Protein AF-0000000071113887 (afdb_homodimer)

Structure (mmCIF, N/CA/C/O backbone):
data_AF-0000000071113887-model_v1
#
loop_
_entity.id
_entity.type
_entity.pdbx_description
1 polymer 'Ribosomal protein L7A family'
#
loop_
_atom_site.group_PDB
_atom_site.id
_atom_site.type_symbol
_atom_site.label_atom_id
_atom_site.label_alt_id
_atom_site.label_comp_id
_atom_site.label_asym_id
_atom_site.label_entity_id
_atom_site.label_seq_id
_atom_site.pdbx_PDB_ins_code
_atom_site.Cartn_x
_atom_site.Cartn_y
_atom_site.Cartn_z
_atom_site.occupancy
_atom_site.B_iso_or_equiv
_atom_site.auth_seq_id
_atom_site.auth_comp_id
_atom_site.auth_asym_id
_atom_site.auth_atom_id
_atom_site.pdbx_PDB_model_num
ATOM 1 N N . MET A 1 1 ? 10.781 -1.664 7.871 1 68.69 1 MET A N 1
ATOM 2 C CA . MET A 1 1 ? 10.352 -2.729 6.969 1 68.69 1 MET A CA 1
ATOM 3 C C . MET A 1 1 ? 11.539 -3.584 6.539 1 68.69 1 MET A C 1
ATOM 5 O O . MET A 1 1 ? 12.586 -3.057 6.152 1 68.69 1 MET A O 1
ATOM 9 N N . ASN A 1 2 ? 11.344 -4.863 6.965 1 82 2 ASN A N 1
ATOM 10 C CA . ASN A 1 2 ? 12.375 -5.805 6.531 1 82 2 ASN A CA 1
ATOM 11 C C . ASN A 1 2 ? 12.039 -6.398 5.164 1 82 2 ASN A C 1
ATOM 13 O O . ASN A 1 2 ? 11.445 -7.473 5.074 1 82 2 ASN A O 1
ATOM 17 N N . LYS A 1 3 ? 12.422 -5.75 4.082 1 87.38 3 LYS A N 1
ATOM 18 C CA . LYS A 1 3 ? 12.062 -6.078 2.707 1 87.38 3 LYS A CA 1
ATOM 19 C C . LYS A 1 3 ? 12.539 -7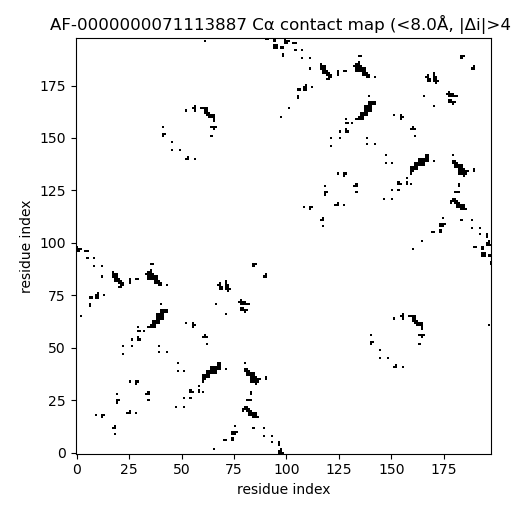.477 2.334 1 87.38 3 LYS A C 1
ATOM 21 O O . LYS A 1 3 ? 11.836 -8.219 1.641 1 87.38 3 LYS A O 1
ATOM 26 N N . GLN A 1 4 ? 13.695 -7.789 2.814 1 93 4 GLN A N 1
ATOM 27 C CA . GLN A 1 4 ? 14.266 -9.086 2.479 1 93 4 GLN A CA 1
ATOM 28 C C . GLN A 1 4 ? 13.453 -10.219 3.096 1 93 4 GLN A C 1
ATOM 30 O O . GLN A 1 4 ? 13.227 -11.25 2.455 1 93 4 GLN A O 1
ATOM 35 N N . LYS A 1 5 ? 13.039 -10.062 4.262 1 95.31 5 LYS A N 1
ATOM 36 C CA . LYS A 1 5 ? 12.234 -11.086 4.922 1 95.31 5 LYS A CA 1
ATOM 37 C C . LYS A 1 5 ? 10.883 -11.25 4.242 1 95.31 5 LYS A C 1
ATOM 39 O O . LYS A 1 5 ? 10.375 -12.367 4.105 1 95.31 5 LYS A O 1
ATOM 44 N N . ILE A 1 6 ? 10.375 -10.188 3.822 1 95.25 6 ILE A N 1
ATOM 45 C CA . ILE A 1 6 ? 9.086 -10.234 3.133 1 95.25 6 ILE A CA 1
ATOM 46 C C . ILE A 1 6 ? 9.25 -10.945 1.79 1 95.25 6 ILE A C 1
ATOM 48 O O . ILE A 1 6 ? 8.422 -11.773 1.412 1 95.25 6 ILE A O 1
ATOM 52 N N . SER A 1 7 ? 10.289 -10.602 1.158 1 96.62 7 SER A N 1
ATOM 53 C CA . SER A 1 7 ? 10.586 -11.258 -0.112 1 96.62 7 SER A CA 1
ATOM 54 C C . SER A 1 7 ? 10.719 -12.766 0.061 1 96.62 7 SER A C 1
ATOM 56 O O . SER A 1 7 ? 10.195 -13.539 -0.749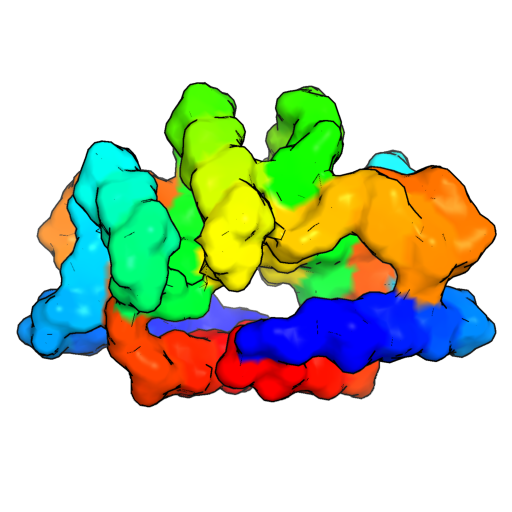 1 96.62 7 SER A O 1
ATOM 58 N N . ASN A 1 8 ? 11.367 -13.141 1.07 1 97.62 8 ASN A N 1
ATOM 59 C CA . ASN A 1 8 ? 11.508 -14.562 1.371 1 97.62 8 ASN A CA 1
ATOM 60 C C . ASN A 1 8 ? 10.148 -15.211 1.626 1 97.62 8 ASN A C 1
ATOM 62 O O . ASN A 1 8 ? 9.891 -16.328 1.163 1 97.62 8 ASN A O 1
ATOM 66 N N . LEU A 1 9 ? 9.328 -14.562 2.357 1 97.69 9 LEU A N 1
ATOM 67 C CA . LEU A 1 9 ? 7.996 -15.07 2.648 1 97.69 9 LEU A CA 1
ATOM 68 C C . LEU A 1 9 ? 7.172 -15.203 1.371 1 97.69 9 LEU A C 1
ATOM 70 O O . LEU A 1 9 ? 6.367 -16.125 1.237 1 97.69 9 LEU A O 1
ATOM 74 N N . LEU A 1 10 ? 7.344 -14.227 0.479 1 98.12 10 LEU A N 1
ATOM 75 C CA . LEU A 1 10 ? 6.668 -14.32 -0.81 1 98.12 10 LEU A CA 1
ATOM 76 C C . LEU A 1 10 ? 7.07 -15.594 -1.544 1 98.12 10 LEU A C 1
ATOM 78 O O . LEU A 1 10 ? 6.223 -16.281 -2.121 1 98.12 10 LEU A O 1
ATOM 82 N N . GLY A 1 11 ? 8.344 -15.859 -1.493 1 98.62 11 GLY A N 1
ATOM 83 C CA . GLY A 1 11 ? 8.82 -17.094 -2.092 1 98.62 11 GLY A CA 1
ATOM 84 C C . GLY A 1 11 ? 8.188 -18.328 -1.475 1 98.62 11 GLY A C 1
ATOM 85 O O . GLY A 1 11 ? 7.754 -19.234 -2.191 1 98.62 11 GLY A O 1
ATOM 86 N N . LEU A 1 12 ? 8.156 -18.375 -0.214 1 98.5 12 LEU A N 1
ATOM 87 C CA . LEU A 1 12 ? 7.551 -19.5 0.495 1 98.5 12 LEU A CA 1
ATOM 88 C C . LEU A 1 12 ? 6.066 -19.609 0.17 1 98.5 12 LEU A C 1
ATOM 90 O O . LEU A 1 12 ? 5.551 -20.703 -0.044 1 98.5 12 LEU A O 1
ATOM 94 N N . ALA A 1 13 ? 5.379 -18.484 0.154 1 98.62 13 ALA A N 1
ATOM 95 C CA . ALA A 1 13 ? 3.959 -18.469 -0.195 1 98.62 13 ALA A CA 1
ATOM 96 C C . ALA A 1 13 ? 3.734 -18.984 -1.611 1 98.62 13 ALA A C 1
ATOM 98 O O . ALA A 1 13 ? 2.762 -19.688 -1.87 1 98.62 13 ALA A O 1
ATOM 99 N N . GLN A 1 14 ? 4.617 -18.609 -2.48 1 98.44 14 GLN A N 1
ATOM 100 C CA . GLN A 1 14 ? 4.543 -19.094 -3.855 1 98.44 14 GLN A CA 1
ATOM 101 C C . GLN A 1 14 ? 4.641 -20.625 -3.912 1 98.44 14 GLN A C 1
ATOM 103 O O . GLN A 1 14 ? 3.82 -21.281 -4.559 1 98.44 14 GLN A O 1
ATOM 108 N N . ARG A 1 15 ? 5.578 -21.156 -3.24 1 98 15 ARG A N 1
ATOM 109 C CA . ARG A 1 15 ? 5.777 -22.609 -3.219 1 98 15 ARG A CA 1
ATOM 110 C C . ARG A 1 15 ? 4.602 -23.312 -2.559 1 98 15 ARG A C 1
ATOM 112 O O . ARG A 1 15 ? 4.258 -24.438 -2.926 1 98 15 ARG A O 1
ATOM 119 N N . ALA A 1 16 ? 4.012 -22.719 -1.632 1 98.31 16 ALA A N 1
ATOM 120 C CA 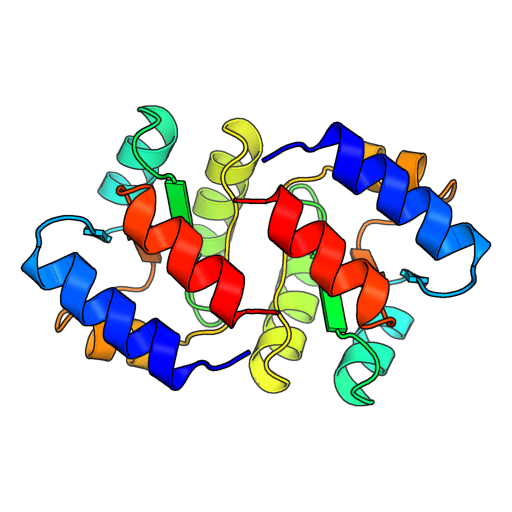. ALA A 1 16 ? 2.883 -23.281 -0.896 1 98.31 16 ALA A CA 1
ATOM 121 C C . ALA A 1 16 ? 1.581 -23.109 -1.676 1 98.31 16 ALA A C 1
ATOM 123 O O . ALA A 1 16 ? 0.52 -23.547 -1.221 1 98.31 16 ALA A O 1
ATOM 124 N N . GLY A 1 17 ? 1.597 -22.406 -2.799 1 98.25 17 GLY A N 1
ATOM 125 C CA . GLY A 1 17 ? 0.409 -22.203 -3.613 1 98.25 17 GLY A CA 1
ATOM 126 C C . GLY A 1 17 ? -0.509 -21.125 -3.076 1 98.25 17 GLY A C 1
ATOM 127 O O . GLY A 1 17 ? -1.716 -21.141 -3.326 1 98.25 17 GLY A O 1
ATOM 128 N N . ARG A 1 18 ? 0.1 -20.172 -2.357 1 98.56 18 ARG A N 1
ATOM 129 C CA . ARG A 1 18 ? -0.704 -19.156 -1.702 1 98.56 18 ARG A CA 1
ATOM 130 C C . ARG A 1 18 ? -0.507 -17.797 -2.367 1 98.56 18 ARG A C 1
ATOM 132 O O . ARG A 1 18 ? -0.775 -16.75 -1.761 1 98.56 18 ARG A O 1
ATOM 139 N N . ILE A 1 19 ? 0.014 -17.781 -3.584 1 98.75 19 ILE A N 1
ATOM 140 C CA . ILE A 1 19 ? 0.17 -16.578 -4.391 1 98.75 19 ILE A CA 1
ATOM 141 C C . ILE A 1 19 ? -0.617 -16.719 -5.691 1 98.75 19 ILE A C 1
ATOM 143 O O . ILE A 1 19 ? -0.577 -17.766 -6.336 1 98.75 19 ILE A O 1
ATOM 147 N N . ILE A 1 20 ? -1.39 -15.758 -5.992 1 98.62 20 ILE A N 1
ATOM 148 C CA . ILE A 1 20 ? -1.951 -15.555 -7.32 1 98.62 20 ILE A CA 1
ATOM 149 C C . ILE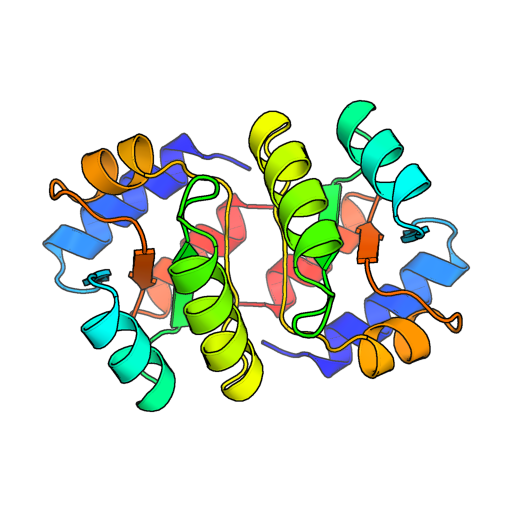 A 1 20 ? -1.243 -14.383 -8.008 1 98.62 20 ILE A C 1
ATOM 151 O O . ILE A 1 20 ? -1.056 -13.328 -7.406 1 98.62 20 ILE A O 1
ATOM 155 N N . SER A 1 21 ? -0.769 -14.609 -9.219 1 97.25 21 SER A N 1
ATOM 156 C CA . SER A 1 21 ? -0.046 -13.562 -9.93 1 97.25 21 SER A CA 1
ATOM 157 C C . SER A 1 21 ? -0.572 -13.398 -11.352 1 97.25 21 SER A C 1
ATOM 159 O O . SER A 1 21 ? -1.262 -14.273 -11.875 1 97.25 21 SER A O 1
ATOM 161 N N . GLY A 1 22 ? -0.324 -12.289 -11.992 1 95.38 22 GLY A N 1
ATOM 162 C CA . GLY A 1 22 ? -0.891 -11.891 -13.273 1 95.38 22 GLY A CA 1
ATOM 163 C C . GLY A 1 22 ? -2.027 -10.898 -13.141 1 95.38 22 GLY A C 1
ATOM 164 O O . GLY A 1 22 ? -2.855 -11.008 -12.234 1 95.38 22 GLY A O 1
ATOM 165 N N . GLU A 1 23 ? -2.01 -9.992 -14 1 96.56 23 GLU A N 1
ATOM 166 C CA . GLU A 1 23 ? -2.92 -8.852 -13.898 1 96.56 23 GLU A CA 1
ATOM 167 C C . GLU A 1 23 ? -4.371 -9.312 -13.805 1 96.56 23 GLU A C 1
ATOM 169 O O . GLU A 1 23 ? -5.066 -9.008 -12.836 1 96.56 23 GLU A O 1
ATOM 174 N N . GLU A 1 24 ? -4.855 -10.086 -14.773 1 97.75 24 GLU A N 1
ATOM 175 C CA . GLU A 1 24 ? -6.258 -10.492 -14.805 1 97.75 24 GLU A CA 1
ATOM 176 C C . GLU A 1 24 ? -6.586 -11.438 -13.656 1 97.75 24 GLU A C 1
ATOM 178 O O . GLU A 1 24 ? -7.676 -11.375 -13.086 1 97.75 24 GLU A O 1
ATOM 183 N N . LEU A 1 25 ? -5.715 -12.273 -13.273 1 98.06 25 LEU A N 1
ATOM 184 C CA . LEU A 1 25 ? -5.93 -13.25 -12.211 1 98.06 25 LEU A CA 1
ATOM 185 C C . LEU A 1 25 ? -5.961 -12.57 -10.844 1 98.06 25 LEU A C 1
ATOM 187 O O . LEU A 1 25 ? -6.746 -12.953 -9.977 1 98.06 25 LEU A O 1
ATOM 191 N N . VAL A 1 26 ? -5.082 -11.578 -10.664 1 98.56 26 VAL A N 1
ATOM 192 C CA . VAL A 1 26 ? -5.094 -10.828 -9.406 1 98.56 26 VAL A CA 1
ATOM 193 C C . VAL A 1 26 ? -6.402 -10.047 -9.281 1 98.56 26 VAL A C 1
ATOM 195 O O . VAL A 1 26 ? -7.02 -10.031 -8.219 1 98.56 26 VAL A O 1
ATOM 198 N N . VAL A 1 27 ? -6.824 -9.461 -10.383 1 98.19 27 VAL A N 1
ATOM 199 C CA . VAL A 1 27 ? -8.086 -8.734 -10.383 1 98.19 27 VAL A CA 1
ATOM 200 C C . VAL A 1 27 ? -9.219 -9.672 -9.977 1 98.19 27 VAL A C 1
ATOM 202 O O . VAL A 1 27 ? -10.039 -9.336 -9.117 1 98.19 27 VAL A O 1
ATOM 205 N N . LYS A 1 28 ? -9.227 -10.828 -10.539 1 98.69 28 LYS A N 1
ATOM 206 C CA . LYS A 1 28 ? -10.258 -11.812 -10.219 1 98.69 28 LYS A CA 1
ATOM 207 C C . LYS A 1 28 ? -10.164 -12.25 -8.758 1 98.69 28 LYS A C 1
ATOM 209 O O . LYS A 1 28 ? -11.188 -12.414 -8.086 1 98.69 28 LYS A O 1
ATOM 214 N N . ALA A 1 29 ? -8.961 -12.461 -8.273 1 98.56 29 ALA A N 1
ATOM 215 C CA . ALA A 1 29 ? -8.75 -12.852 -6.887 1 98.56 29 ALA A CA 1
ATOM 216 C C . ALA A 1 29 ? -9.273 -11.781 -5.93 1 98.56 29 ALA A C 1
ATOM 218 O O . ALA A 1 29 ? -9.828 -12.102 -4.879 1 98.56 29 ALA A O 1
ATOM 219 N N . ILE A 1 30 ? -9.07 -10.508 -6.254 1 97.31 30 ILE A N 1
ATOM 220 C CA . ILE A 1 30 ? -9.578 -9.398 -5.457 1 97.31 30 ILE A CA 1
ATOM 221 C C . ILE A 1 30 ? -11.109 -9.422 -5.457 1 97.31 30 ILE A C 1
ATOM 223 O O . ILE A 1 30 ? -11.734 -9.375 -4.398 1 97.31 30 ILE A O 1
ATOM 227 N N . GLN A 1 31 ? -11.633 -9.641 -6.633 1 97.56 31 GLN A N 1
ATOM 228 C CA . GLN A 1 31 ? -13.078 -9.617 -6.801 1 97.56 31 GLN A CA 1
ATOM 229 C C . GLN A 1 31 ? -13.734 -10.773 -6.055 1 97.56 31 GLN A C 1
ATOM 231 O O . GLN A 1 31 ? -14.828 -10.625 -5.5 1 97.56 31 GLN A O 1
ATOM 236 N N . ASP A 1 32 ? -13 -11.852 -5.984 1 97.75 32 ASP A N 1
ATOM 237 C CA . ASP A 1 32 ? -13.547 -13.062 -5.379 1 97.75 32 ASP A CA 1
ATOM 238 C C . ASP A 1 32 ? -13.305 -13.078 -3.873 1 97.75 32 ASP A C 1
ATOM 240 O O . ASP A 1 32 ? -13.695 -14.023 -3.186 1 97.75 32 ASP A O 1
ATOM 244 N N . GLY A 1 33 ? -12.594 -12.148 -3.391 1 96 33 GLY A N 1
ATOM 245 C CA . GLY A 1 33 ? -12.32 -12.086 -1.963 1 96 33 GLY A CA 1
ATOM 246 C C . GLY A 1 33 ? -11.211 -13.016 -1.526 1 96 33 GLY A C 1
ATOM 247 O O . GLY A 1 33 ? -11.055 -13.289 -0.334 1 96 33 GLY A O 1
ATOM 248 N N . LYS A 1 34 ? -10.5 -13.43 -2.48 1 97.88 34 LYS A N 1
ATOM 249 C CA . LYS A 1 34 ? -9.422 -14.367 -2.182 1 97.88 34 LYS A CA 1
ATOM 250 C C . LYS A 1 34 ? -8.133 -13.633 -1.825 1 97.88 34 LYS A C 1
ATOM 252 O O . LYS A 1 34 ? -7.328 -14.125 -1.034 1 97.88 34 LYS A O 1
ATOM 257 N N . ALA A 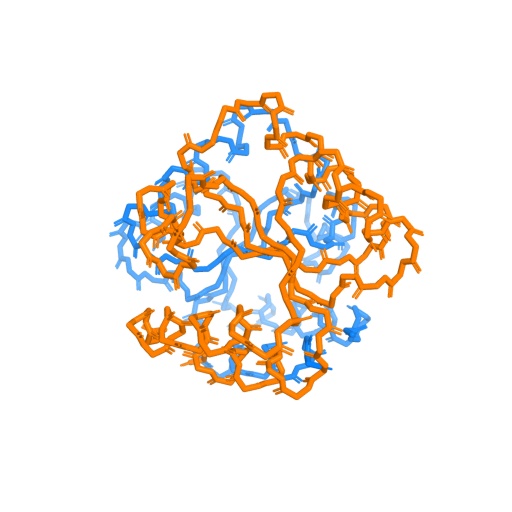1 35 ? -7.887 -12.469 -2.367 1 97.38 35 ALA A N 1
ATOM 258 C CA . ALA A 1 35 ? -6.688 -11.68 -2.102 1 97.38 35 ALA A CA 1
ATOM 259 C C . ALA A 1 35 ? -6.746 -11.039 -0.719 1 97.38 35 ALA A C 1
ATOM 261 O O . ALA A 1 35 ? -7.66 -10.258 -0.428 1 97.38 35 ALA A O 1
ATOM 262 N N . LYS A 1 36 ? -5.789 -11.367 0.104 1 94.94 36 LYS A N 1
ATOM 263 C CA . LYS A 1 36 ? -5.734 -10.797 1.445 1 94.94 36 LYS A CA 1
ATOM 264 C C . LYS A 1 36 ? -4.773 -9.609 1.498 1 94.94 36 LYS A C 1
ATOM 266 O O . LYS A 1 36 ? -4.945 -8.703 2.311 1 94.94 36 LYS A O 1
ATOM 271 N N . LEU A 1 37 ? -3.826 -9.602 0.661 1 95.12 37 LEU A N 1
ATOM 272 C CA . LEU A 1 37 ? -2.812 -8.562 0.511 1 95.12 37 LEU A CA 1
ATOM 273 C C . LEU A 1 37 ? -2.256 -8.547 -0.909 1 95.12 37 LEU A C 1
ATOM 275 O O . LEU A 1 37 ? -1.999 -9.609 -1.491 1 95.12 37 LEU A O 1
ATOM 279 N N . VAL A 1 38 ? -2.145 -7.391 -1.459 1 96.81 38 VAL A N 1
ATOM 280 C CA . VAL A 1 38 ? -1.639 -7.285 -2.824 1 96.81 38 VAL A CA 1
ATOM 281 C C . VAL A 1 38 ? -0.304 -6.543 -2.826 1 96.81 38 VAL A C 1
ATOM 283 O O . VAL A 1 38 ? -0.152 -5.523 -2.15 1 96.81 38 VAL A O 1
ATOM 286 N N . PHE A 1 39 ? 0.639 -7.086 -3.436 1 96.38 39 PHE A N 1
ATOM 287 C CA . PHE A 1 39 ? 1.887 -6.402 -3.754 1 96.38 39 PHE A CA 1
ATOM 288 C C . PHE A 1 39 ? 1.887 -5.922 -5.199 1 96.38 39 PHE A C 1
ATOM 290 O O . PHE A 1 39 ? 1.666 -6.707 -6.121 1 96.38 39 PHE A O 1
ATOM 297 N N . LEU A 1 40 ? 2.047 -4.668 -5.379 1 95.19 40 LEU A N 1
ATOM 298 C CA . LEU A 1 40 ? 2.123 -4.027 -6.688 1 95.19 40 LEU A CA 1
ATOM 299 C C . LEU A 1 40 ? 3.48 -3.361 -6.887 1 95.19 40 LEU A C 1
ATOM 301 O O . LEU A 1 40 ? 3.91 -2.555 -6.059 1 95.19 40 LEU A O 1
ATOM 305 N N . ALA A 1 41 ? 4.121 -3.754 -7.957 1 94.56 41 ALA A N 1
ATOM 306 C CA . ALA A 1 41 ? 5.422 -3.146 -8.242 1 94.56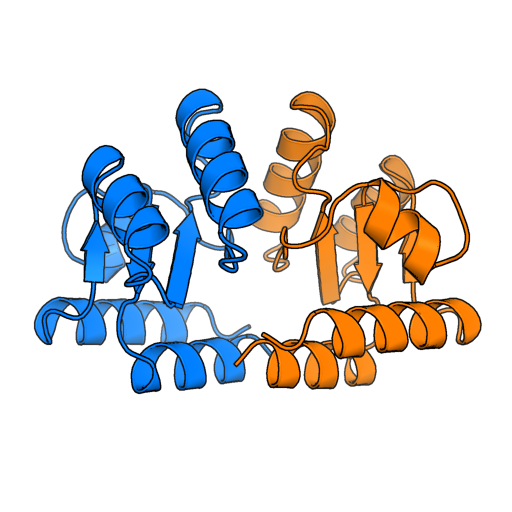 41 ALA A CA 1
ATOM 307 C C . ALA A 1 41 ? 5.301 -1.631 -8.375 1 94.56 41 ALA A C 1
ATOM 309 O O . ALA A 1 41 ? 4.387 -1.13 -9.031 1 94.56 41 ALA A O 1
ATOM 310 N N . HIS A 1 42 ? 6.246 -0.964 -7.777 1 89.12 42 HIS A N 1
ATOM 311 C CA . HIS A 1 42 ? 6.184 0.493 -7.82 1 89.12 42 HIS A CA 1
ATOM 312 C C . HIS A 1 42 ? 6.516 1.017 -9.219 1 89.12 42 HIS A C 1
ATOM 314 O O . HIS A 1 42 ? 6.223 2.172 -9.531 1 89.12 42 HIS A O 1
ATOM 320 N N . ASP A 1 43 ? 7.168 0.182 -10 1 89.62 43 ASP A N 1
ATOM 321 C CA . ASP A 1 43 ? 7.527 0.589 -11.359 1 89.62 43 ASP A CA 1
ATOM 322 C C . ASP A 1 43 ? 6.562 0.001 -12.383 1 89.62 43 ASP A C 1
ATOM 324 O O . ASP A 1 43 ? 6.863 -0.037 -13.578 1 89.62 43 ASP A O 1
ATOM 328 N N . ALA A 1 44 ? 5.43 -0.496 -11.914 1 92.5 44 ALA A N 1
ATOM 329 C CA . ALA A 1 44 ? 4.387 -0.985 -12.812 1 92.5 44 ALA A CA 1
ATOM 330 C C . ALA A 1 44 ? 3.805 0.15 -13.648 1 92.5 44 ALA A C 1
ATOM 332 O O . ALA A 1 44 ? 3.768 1.301 -13.203 1 92.5 44 ALA A O 1
ATOM 333 N N . GLY A 1 45 ? 3.367 -0.117 -14.836 1 90.06 45 GLY A N 1
ATOM 334 C CA . GLY A 1 45 ? 2.758 0.876 -15.711 1 90.06 45 GLY A CA 1
ATOM 335 C C . GLY A 1 45 ? 1.516 1.512 -15.109 1 90.06 45 GLY A C 1
ATOM 336 O O . GLY A 1 45 ? 0.873 0.928 -14.234 1 90.06 45 GLY A O 1
ATOM 337 N N . PRO A 1 46 ? 1.221 2.66 -15.57 1 87.38 46 PRO A N 1
ATOM 338 C CA . PRO A 1 46 ? 0.11 3.426 -15 1 87.38 46 PRO A CA 1
ATOM 339 C C . PRO A 1 46 ? -1.234 2.717 -15.148 1 87.38 46 PRO A C 1
ATOM 341 O O . PRO A 1 46 ? -2.08 2.793 -14.25 1 87.38 46 PRO A O 1
ATOM 344 N N . ASN A 1 47 ? -1.422 2.041 -16.266 1 89.19 47 ASN A N 1
ATOM 345 C CA . ASN A 1 47 ? -2.691 1.359 -16.5 1 89.19 47 ASN A CA 1
ATOM 346 C C . ASN A 1 47 ? -2.898 0.213 -15.516 1 89.19 47 ASN A C 1
ATOM 348 O O . ASN A 1 47 ? -3.986 0.057 -14.953 1 89.19 47 ASN A O 1
ATOM 352 N N . LEU A 1 48 ? -1.857 -0.591 -15.32 1 92.31 48 LEU A N 1
ATOM 353 C CA . LEU A 1 48 ? -1.923 -1.683 -14.352 1 92.31 48 LEU A CA 1
ATOM 354 C C . LEU A 1 48 ? -2.111 -1.146 -12.938 1 92.31 48 LEU A C 1
ATOM 356 O O . LEU A 1 48 ? -2.947 -1.648 -12.188 1 92.31 48 LEU A O 1
ATOM 360 N N . THR A 1 49 ? -1.329 -0.145 -12.633 1 90.88 49 THR A N 1
ATOM 361 C CA . THR A 1 49 ? -1.39 0.474 -11.312 1 90.88 49 THR A CA 1
ATOM 362 C C . THR A 1 49 ? -2.797 0.988 -11.016 1 90.88 49 THR A C 1
ATOM 364 O O . THR A 1 49 ? -3.361 0.701 -9.961 1 90.88 49 THR A O 1
ATOM 367 N N . LYS A 1 50 ? -3.311 1.638 -11.906 1 86.94 50 LYS A N 1
ATOM 368 C CA . LYS A 1 50 ? -4.648 2.191 -11.727 1 86.94 50 LYS A CA 1
ATOM 369 C C . LYS A 1 50 ? -5.684 1.083 -11.562 1 86.94 50 LYS A C 1
ATOM 371 O O . LYS A 1 50 ? -6.543 1.155 -10.68 1 86.94 50 LYS A O 1
ATOM 376 N N . LYS A 1 51 ? -5.633 0.142 -12.414 1 93.06 51 LYS A N 1
ATOM 377 C CA . LYS A 1 51 ? -6.598 -0.955 -12.391 1 93.06 51 LYS A CA 1
ATOM 378 C C . LYS A 1 51 ? -6.566 -1.684 -11.047 1 93.06 51 LYS A C 1
ATOM 380 O O . LYS A 1 51 ? -7.613 -1.908 -10.438 1 93.06 51 LYS A O 1
ATOM 385 N N . ILE A 1 52 ? -5.383 -2.021 -10.602 1 94.25 52 ILE A N 1
ATOM 386 C CA . ILE A 1 52 ? -5.219 -2.75 -9.352 1 94.25 52 ILE A CA 1
ATOM 387 C C . ILE A 1 52 ? -5.656 -1.871 -8.18 1 94.25 52 ILE A C 1
ATOM 389 O O . ILE A 1 52 ? -6.324 -2.344 -7.254 1 94.25 52 ILE A O 1
ATOM 393 N N . GLN A 1 53 ? -5.309 -0.615 -8.258 1 89.94 53 GLN A N 1
ATOM 394 C CA . GLN A 1 53 ? -5.691 0.307 -7.191 1 89.94 53 GLN A CA 1
ATOM 395 C C . GLN A 1 53 ? -7.207 0.473 -7.129 1 89.94 53 GLN A C 1
ATOM 397 O O . GLN A 1 53 ? -7.793 0.462 -6.043 1 89.94 53 GLN A O 1
ATOM 402 N N . ASP A 1 54 ? -7.797 0.606 -8.266 1 89.56 54 ASP A N 1
ATOM 403 C CA . ASP A 1 54 ? -9.25 0.765 -8.312 1 89.56 54 ASP A CA 1
ATOM 404 C C . ASP A 1 54 ? -9.953 -0.459 -7.734 1 89.56 54 ASP A C 1
ATOM 406 O O . ASP A 1 54 ? -10.844 -0.329 -6.891 1 89.56 54 ASP A O 1
ATOM 410 N N . LYS A 1 55 ? -9.539 -1.636 -8.172 1 93.94 55 LYS A N 1
ATOM 411 C CA . LYS A 1 55 ? -10.172 -2.871 -7.715 1 93.94 55 LYS A CA 1
ATOM 412 C C . LYS A 1 55 ? -9.914 -3.107 -6.23 1 93.94 55 LYS A C 1
ATOM 414 O O . LYS A 1 55 ? -10.828 -3.477 -5.488 1 93.94 55 LYS A O 1
ATOM 419 N N . SER A 1 56 ? -8.711 -2.893 -5.785 1 93.5 56 SER A N 1
ATOM 420 C CA . SER A 1 56 ? -8.367 -3.102 -4.383 1 93.5 56 SER A CA 1
ATOM 421 C C . SER A 1 56 ? -9.125 -2.139 -3.477 1 93.5 56 SER A C 1
ATOM 423 O O . SER A 1 56 ? -9.531 -2.504 -2.371 1 93.5 56 SER A O 1
ATOM 425 N N . HIS A 1 57 ? -9.266 -0.972 -4.016 1 86.56 57 HIS A N 1
ATOM 426 C CA . HIS A 1 57 ? -10.023 0.022 -3.266 1 86.56 57 HIS A CA 1
ATOM 427 C C . HIS A 1 57 ? -11.492 -0.388 -3.133 1 86.56 57 HIS A C 1
ATOM 429 O O . HIS A 1 57 ? -12.047 -0.354 -2.035 1 86.56 57 HIS A O 1
ATOM 435 N N . TYR A 1 58 ? -12.039 -0.76 -4.207 1 88.19 58 TYR A N 1
ATOM 436 C CA . TYR A 1 58 ? -13.453 -1.134 -4.227 1 88.19 58 TYR A CA 1
ATOM 437 C C . TYR A 1 58 ? -13.719 -2.297 -3.277 1 88.19 58 TYR A C 1
ATOM 439 O O . TYR A 1 58 ? -14.711 -2.289 -2.539 1 88.19 58 TYR A O 1
ATOM 447 N N . TYR A 1 59 ? -12.75 -3.191 -3.309 1 91.81 59 TYR A N 1
ATOM 448 C CA . TYR A 1 59 ? -12.961 -4.41 -2.535 1 91.81 59 TYR A CA 1
ATOM 449 C C . TYR A 1 59 ? -12.234 -4.336 -1.195 1 91.81 59 TYR A C 1
ATOM 451 O O . TYR A 1 59 ? -12.188 -5.32 -0.454 1 91.81 59 TYR A O 1
ATOM 459 N N . GLN A 1 60 ? -11.555 -3.199 -0.926 1 87.12 60 GLN A N 1
ATOM 460 C CA . GLN A 1 60 ? -10.906 -2.912 0.351 1 87.12 60 GLN A CA 1
ATOM 461 C C . GLN A 1 60 ? -9.773 -3.895 0.627 1 87.12 60 GLN A C 1
ATOM 463 O O . GLN A 1 60 ? -9.695 -4.469 1.716 1 87.12 60 GLN A O 1
ATOM 468 N N . VAL A 1 61 ? -8.984 -4.09 -0.303 1 92 61 VAL A N 1
ATOM 469 C CA . VAL A 1 61 ? -7.777 -4.895 -0.146 1 92 61 VAL A CA 1
ATOM 470 C C . VAL A 1 61 ? -6.555 -3.984 -0.063 1 92 61 VAL A C 1
ATOM 472 O O . VAL A 1 61 ? -6.426 -3.033 -0.839 1 92 61 VAL A O 1
ATOM 475 N N . GLU A 1 62 ? -5.711 -4.254 0.848 1 90.62 62 GLU A N 1
ATOM 476 C CA . GLU A 1 62 ? -4.5 -3.465 1.039 1 90.62 62 GLU A CA 1
ATOM 477 C C . GLU A 1 62 ? -3.486 -3.732 -0.068 1 90.62 62 GLU A C 1
ATOM 479 O O . GLU A 1 62 ? -3.297 -4.879 -0.479 1 90.62 62 GLU A O 1
ATOM 484 N N . ILE A 1 63 ? -2.826 -2.605 -0.475 1 92.12 63 ILE A N 1
ATOM 485 C CA . ILE A 1 63 ? -1.764 -2.729 -1.466 1 92.12 63 ILE A CA 1
ATOM 486 C C . ILE A 1 63 ? -0.435 -2.291 -0.855 1 92.12 63 ILE A C 1
ATOM 488 O O . ILE A 1 63 ? -0.374 -1.287 -0.141 1 92.12 63 ILE A O 1
ATOM 492 N N . VAL A 1 64 ? 0.579 -3.064 -1.089 1 91.38 64 VAL A N 1
ATOM 493 C CA . VAL A 1 64 ? 1.949 -2.742 -0.706 1 91.38 64 VAL A CA 1
ATOM 494 C C . VAL A 1 64 ? 2.795 -2.51 -1.956 1 91.38 64 VAL A C 1
ATOM 496 O O . VAL A 1 64 ? 2.826 -3.352 -2.857 1 91.38 64 VAL A O 1
ATOM 499 N N . THR A 1 65 ? 3.549 -1.387 -2.037 1 91.31 65 THR A N 1
ATOM 500 C CA . THR A 1 65 ? 4.23 -1.012 -3.27 1 91.31 65 THR A CA 1
ATOM 501 C C . THR A 1 65 ? 5.73 -0.844 -3.031 1 91.31 65 THR A C 1
ATOM 503 O O . THR A 1 65 ? 6.359 0.044 -3.607 1 91.31 65 THR A O 1
ATOM 506 N N . VAL A 1 66 ? 6.383 -1.661 -2.299 1 88.94 66 VAL A N 1
ATOM 507 C CA . VAL A 1 66 ? 7.762 -1.435 -1.883 1 88.94 66 VAL A CA 1
ATOM 508 C C . VAL A 1 66 ? 8.711 -2.199 -2.803 1 88.94 66 VAL A C 1
ATOM 510 O O . VAL A 1 66 ? 9.922 -1.972 -2.785 1 88.94 66 VAL A O 1
ATOM 513 N N . PHE A 1 67 ? 8.18 -3.059 -3.594 1 93.25 67 PHE A N 1
ATOM 514 C CA . PHE A 1 67 ? 9.023 -3.881 -4.449 1 93.25 67 PHE A CA 1
ATOM 515 C C . PHE A 1 67 ? 8.961 -3.398 -5.895 1 93.25 67 PHE A C 1
ATOM 517 O O . PHE A 1 67 ? 7.93 -2.887 -6.34 1 93.25 67 PHE A O 1
ATOM 524 N N . SER A 1 68 ? 10.078 -3.561 -6.605 1 92.81 68 SER A N 1
ATOM 525 C CA . SER A 1 68 ? 10.07 -3.412 -8.055 1 92.81 68 SER A CA 1
ATOM 526 C C . SER A 1 68 ? 9.57 -4.684 -8.734 1 92.81 68 SER A C 1
ATOM 528 O O . SER A 1 68 ? 9.445 -5.727 -8.094 1 92.81 68 SER A O 1
ATOM 530 N N . THR A 1 69 ? 9.297 -4.52 -10.078 1 96.62 69 THR A N 1
ATOM 531 C CA . THR A 1 69 ? 8.953 -5.68 -10.891 1 96.62 69 THR A CA 1
ATOM 532 C C . THR A 1 69 ? 10.023 -6.758 -10.773 1 96.62 69 THR A C 1
ATOM 534 O O . THR A 1 69 ? 9.711 -7.938 -10.602 1 96.62 69 THR A O 1
ATOM 537 N N . LEU A 1 70 ? 11.281 -6.336 -10.82 1 97.19 70 LEU A N 1
ATOM 538 C CA . LEU A 1 70 ? 12.391 -7.277 -10.734 1 97.19 70 LEU A CA 1
ATOM 539 C C . LEU A 1 70 ? 12.398 -7.992 -9.391 1 97.19 70 LEU A C 1
ATOM 541 O O . LEU A 1 70 ? 12.547 -9.211 -9.328 1 97.19 70 LEU A O 1
ATOM 545 N N . GLU A 1 71 ? 12.211 -7.312 -8.328 1 96.38 71 GLU A N 1
ATOM 546 C CA . GLU A 1 71 ? 12.227 -7.883 -6.984 1 96.38 71 GLU A CA 1
ATOM 547 C C . GLU A 1 71 ? 11.078 -8.867 -6.785 1 96.38 71 GLU A C 1
ATOM 549 O O . GLU A 1 71 ? 11.266 -9.953 -6.234 1 96.38 71 GLU A O 1
ATOM 554 N N . LEU A 1 72 ? 9.875 -8.5 -7.207 1 97.81 72 LEU A N 1
ATOM 555 C CA . LEU A 1 72 ? 8.734 -9.398 -7.109 1 97.81 72 LEU A CA 1
ATOM 556 C C . LEU A 1 72 ? 8.961 -10.664 -7.922 1 97.81 72 LEU A C 1
ATOM 558 O O . LEU A 1 72 ? 8.664 -11.766 -7.457 1 97.81 72 LEU A O 1
ATOM 562 N N . SER A 1 73 ? 9.477 -10.422 -9.125 1 98.56 73 SER A N 1
ATOM 563 C CA . SER A 1 73 ? 9.719 -11.547 -10.023 1 98.56 73 SER A CA 1
ATOM 564 C C . SER A 1 73 ? 10.734 -12.523 -9.43 1 98.56 73 SER A C 1
ATOM 566 O O . SER A 1 73 ? 10.57 -13.742 -9.531 1 98.56 73 SER A O 1
ATOM 568 N N . ILE A 1 74 ? 11.742 -12 -8.82 1 98.06 74 ILE A N 1
ATOM 569 C CA . ILE A 1 74 ? 12.758 -12.828 -8.172 1 98.06 74 ILE A CA 1
ATOM 570 C C . ILE A 1 74 ? 12.133 -13.578 -7 1 98.06 74 ILE A C 1
ATOM 572 O O . ILE A 1 74 ? 12.359 -14.781 -6.836 1 98.06 74 ILE A O 1
ATOM 576 N N . ALA A 1 75 ? 11.359 -12.906 -6.207 1 98 75 ALA A N 1
ATOM 577 C CA . ALA A 1 75 ? 10.758 -13.492 -5.012 1 98 75 ALA A CA 1
ATOM 578 C C . ALA A 1 75 ? 9.898 -14.703 -5.363 1 98 75 ALA A C 1
ATOM 580 O O . ALA A 1 75 ? 9.883 -15.695 -4.629 1 98 75 ALA A O 1
ATOM 581 N N . VAL A 1 76 ? 9.227 -14.633 -6.539 1 98.25 76 VAL A N 1
ATOM 582 C CA . VAL A 1 76 ? 8.266 -15.703 -6.805 1 98.25 76 VAL A CA 1
ATOM 583 C C . VAL A 1 76 ? 8.773 -16.578 -7.938 1 98.25 76 VAL A C 1
ATOM 585 O O . VAL A 1 76 ? 8.133 -17.562 -8.305 1 98.25 76 VAL A O 1
ATOM 588 N N . GLY A 1 77 ? 9.898 -16.234 -8.523 1 97.5 77 GLY A N 1
ATOM 589 C CA . GLY A 1 77 ? 10.523 -17.078 -9.531 1 97.5 77 GLY A CA 1
ATOM 590 C C . GLY A 1 77 ? 9.852 -17 -10.883 1 97.5 77 GLY A C 1
ATOM 591 O O . GLY A 1 77 ? 9.969 -17.922 -11.695 1 97.5 77 GLY A O 1
ATOM 592 N N . LYS A 1 78 ? 9.062 -15.992 -11.203 1 96.81 78 LYS A N 1
ATOM 593 C CA . LYS A 1 78 ? 8.367 -15.719 -12.461 1 96.81 78 LYS A CA 1
ATOM 594 C C . LYS A 1 78 ? 8.219 -14.219 -12.695 1 96.81 78 LYS A C 1
ATOM 596 O O . LYS A 1 78 ? 8.07 -13.445 -11.742 1 96.81 78 LYS A O 1
ATOM 601 N N . SER A 1 79 ? 8.242 -13.812 -13.922 1 96.94 79 SER A N 1
ATOM 602 C CA . SER A 1 79 ? 8.094 -12.406 -14.266 1 96.94 79 SER A CA 1
ATOM 603 C C . SER A 1 79 ? 6.699 -11.891 -13.906 1 96.94 79 SER A C 1
ATOM 605 O O . SER A 1 79 ? 5.715 -12.242 -14.562 1 96.94 79 SER A O 1
ATOM 607 N N . ARG A 1 80 ? 6.574 -11.078 -12.82 1 97.75 80 ARG A N 1
ATOM 608 C CA . ARG A 1 80 ? 5.289 -10.578 -12.344 1 97.75 80 ARG A CA 1
ATOM 609 C C . ARG A 1 80 ? 5.422 -9.164 -11.797 1 97.75 80 ARG A C 1
ATOM 611 O O . ARG A 1 80 ? 6.406 -8.836 -11.133 1 97.75 80 ARG A O 1
ATOM 618 N N . LYS A 1 81 ? 4.379 -8.375 -12.086 1 97.31 81 LYS A N 1
ATOM 619 C CA . LYS A 1 81 ? 4.34 -6.996 -11.617 1 97.31 81 LYS A CA 1
ATOM 620 C C . LYS A 1 81 ? 3.367 -6.84 -10.445 1 97.31 81 LYS A C 1
ATOM 622 O O . LYS A 1 81 ? 3.373 -5.816 -9.758 1 97.31 81 LYS A O 1
ATOM 627 N N . VAL A 1 82 ? 2.549 -7.809 -10.258 1 98.31 82 VAL A N 1
ATOM 628 C CA . VAL A 1 82 ? 1.538 -7.77 -9.203 1 98.31 82 VAL A CA 1
ATOM 629 C C . VAL A 1 82 ? 1.315 -9.172 -8.648 1 98.31 82 VAL A C 1
ATOM 631 O O . VAL A 1 82 ? 1.345 -10.156 -9.391 1 98.31 82 VAL A O 1
ATOM 634 N N . LEU A 1 83 ? 1.203 -9.25 -7.32 1 98.62 83 LEU A N 1
ATOM 635 C CA . LEU A 1 83 ? 0.969 -10.5 -6.605 1 98.62 83 LEU A CA 1
ATOM 636 C C . LEU A 1 83 ? -0.153 -10.344 -5.586 1 98.62 83 LEU A C 1
ATOM 638 O O . LEU A 1 83 ? -0.222 -9.328 -4.883 1 98.62 83 LEU A O 1
ATOM 642 N N . ALA A 1 84 ? -1.001 -11.312 -5.539 1 98.62 84 ALA A N 1
ATOM 643 C CA . ALA A 1 84 ? -1.971 -11.406 -4.453 1 98.62 84 ALA A CA 1
ATOM 644 C C . ALA A 1 84 ? -1.617 -12.547 -3.502 1 98.62 84 ALA A C 1
ATOM 646 O O . ALA A 1 84 ? -1.423 -13.688 -3.934 1 98.62 84 ALA A O 1
ATOM 647 N N . VAL A 1 85 ? -1.464 -12.18 -2.254 1 98.12 85 VAL A N 1
ATOM 648 C CA . VAL A 1 85 ? -1.305 -13.211 -1.23 1 98.12 85 VAL A CA 1
ATOM 649 C C . VAL A 1 85 ? -2.676 -13.656 -0.725 1 98.12 85 VAL A C 1
ATOM 651 O O . VAL A 1 85 ? -3.498 -12.82 -0.332 1 98.12 85 VAL A O 1
ATOM 654 N N . THR A 1 86 ? -2.953 -14.977 -0.708 1 98.19 86 THR A N 1
ATOM 655 C CA . THR A 1 86 ? -4.309 -15.453 -0.47 1 98.19 86 THR A CA 1
ATOM 656 C C . THR A 1 86 ? -4.434 -16.062 0.925 1 98.19 86 THR A C 1
ATOM 658 O O . THR A 1 86 ? -5.535 -16.375 1.378 1 98.19 86 THR A O 1
ATOM 661 N N . ASP A 1 87 ? -3.379 -16.172 1.646 1 97.75 87 ASP A N 1
ATOM 662 C CA . ASP A 1 87 ? -3.365 -16.859 2.926 1 97.75 87 ASP A CA 1
ATOM 663 C C . ASP A 1 87 ? -3.221 -15.891 4.086 1 97.75 87 ASP A C 1
ATOM 665 O O . ASP A 1 87 ? -2.301 -15.062 4.102 1 97.75 87 ASP A O 1
ATOM 669 N N . ALA A 1 88 ? -4.047 -16.109 5.051 1 93.5 88 ALA A N 1
ATOM 670 C CA . ALA A 1 88 ? -4.109 -15.195 6.188 1 93.5 88 ALA A CA 1
ATOM 671 C C . ALA A 1 88 ? -2.846 -15.297 7.043 1 93.5 88 ALA A C 1
ATOM 673 O O . ALA A 1 88 ? -2.377 -14.289 7.586 1 93.5 88 ALA A O 1
ATOM 674 N N . GLY A 1 89 ? -2.318 -16.469 7.188 1 94.69 89 GLY A N 1
ATOM 675 C CA . GLY A 1 89 ? -1.104 -16.656 7.965 1 94.69 89 GLY A CA 1
ATOM 676 C C . GLY A 1 89 ? 0.092 -15.922 7.387 1 94.69 89 GLY A C 1
ATOM 677 O O . GLY A 1 89 ? 0.789 -15.195 8.102 1 94.69 89 GLY A O 1
ATOM 678 N N . PHE A 1 90 ? 0.212 -16.016 6.117 1 96.19 90 PHE A N 1
ATOM 679 C CA . PHE A 1 90 ? 1.324 -15.352 5.449 1 96.19 90 PHE A CA 1
ATOM 680 C C . PHE A 1 90 ? 1.169 -13.836 5.52 1 96.19 90 PHE A C 1
ATOM 682 O O . PHE A 1 90 ? 2.133 -13.117 5.801 1 96.19 90 PHE A O 1
ATOM 689 N N . THR A 1 91 ? -0.022 -13.352 5.254 1 93.62 91 THR A N 1
ATOM 690 C CA . THR A 1 91 ? -0.211 -11.906 5.227 1 93.62 91 THR A CA 1
ATOM 691 C C . THR A 1 91 ? -0.009 -11.312 6.617 1 93.62 91 THR A C 1
ATOM 693 O O . THR A 1 91 ? 0.515 -10.203 6.75 1 93.62 91 THR A O 1
ATOM 696 N N . LYS A 1 92 ? -0.455 -12.039 7.637 1 90.12 92 LYS A N 1
ATOM 697 C CA . LYS A 1 92 ? -0.238 -11.578 9.008 1 90.12 92 LYS A CA 1
ATOM 698 C C . LYS A 1 92 ? 1.251 -11.43 9.305 1 90.12 92 LYS A C 1
ATOM 700 O O . LYS A 1 92 ? 1.681 -10.43 9.875 1 90.12 92 LYS A O 1
ATOM 705 N N . LYS A 1 93 ? 1.959 -12.352 8.945 1 91.38 93 LYS A N 1
ATOM 706 C CA . LYS A 1 93 ? 3.402 -12.328 9.172 1 91.38 93 LYS A CA 1
ATOM 707 C C . LYS A 1 93 ? 4.062 -11.211 8.367 1 91.38 93 LYS A C 1
ATOM 709 O O . LYS A 1 93 ? 4.941 -10.508 8.867 1 91.38 93 LYS A O 1
ATOM 714 N N . MET A 1 94 ? 3.684 -10.992 7.145 1 91.31 94 MET A N 1
ATOM 715 C CA . MET A 1 94 ? 4.25 -9.945 6.297 1 91.31 94 MET A CA 1
ATOM 716 C C . MET A 1 94 ? 3.947 -8.562 6.867 1 91.31 94 MET A C 1
ATOM 718 O O . MET A 1 94 ? 4.816 -7.688 6.883 1 91.31 94 MET A O 1
ATOM 722 N N . ARG A 1 95 ? 2.766 -8.445 7.242 1 86.31 95 ARG A N 1
ATOM 723 C CA . ARG A 1 95 ? 2.381 -7.168 7.832 1 86.31 95 ARG A CA 1
ATOM 724 C C . ARG A 1 95 ? 3.219 -6.863 9.07 1 86.31 95 ARG A C 1
ATOM 726 O O . ARG A 1 95 ? 3.602 -5.715 9.297 1 86.31 95 ARG A O 1
ATOM 733 N N . SER A 1 96 ? 3.457 -7.875 9.93 1 84.75 96 SER A N 1
ATOM 734 C CA . SER A 1 96 ? 4.227 -7.68 11.156 1 84.75 96 SER A CA 1
ATOM 735 C C . SER A 1 96 ? 5.656 -7.246 10.852 1 84.75 96 SER A C 1
ATOM 737 O O . SER A 1 96 ? 6.293 -6.566 11.656 1 84.75 96 SER A O 1
ATOM 739 N N . LEU A 1 97 ? 6.125 -7.586 9.688 1 83.62 97 LEU A N 1
ATOM 740 C CA . LEU A 1 97 ? 7.492 -7.27 9.289 1 83.62 97 LEU A CA 1
ATOM 741 C C . LEU A 1 97 ? 7.57 -5.875 8.672 1 83.62 97 LEU A C 1
ATOM 743 O O . LEU A 1 97 ? 8.664 -5.328 8.5 1 83.62 97 LEU A O 1
ATOM 747 N N . MET A 1 98 ? 6.461 -5.352 8.312 1 75.94 98 MET A N 1
ATOM 748 C CA . MET A 1 98 ? 6.434 -4.008 7.742 1 75.94 98 MET A CA 1
ATOM 749 C C . MET A 1 98 ? 6.391 -2.951 8.836 1 75.94 98 MET A C 1
ATOM 751 O O . MET A 1 98 ? 6.473 -1.753 8.555 1 75.94 98 MET A O 1
ATOM 755 N N . GLU A 1 99 ? 6.336 -3.256 10.117 1 64.44 99 GLU A N 1
ATOM 756 C CA . GLU A 1 99 ? 6.32 -2.383 11.281 1 64.44 99 GLU A CA 1
ATOM 757 C C . GLU A 1 99 ? 7.73 -1.964 11.68 1 64.44 99 GLU A C 1
ATOM 759 O O . GLU A 1 99 ? 8.688 -2.719 11.484 1 64.44 99 GLU A O 1
ATOM 764 N N . MET B 1 1 ? -8.977 -5.879 7.812 1 68.62 1 MET B N 1
ATOM 765 C CA . MET B 1 1 ? -8.609 -4.488 8.047 1 68.62 1 MET B CA 1
ATOM 766 C C . MET B 1 1 ? -9.773 -3.713 8.664 1 68.62 1 MET B C 1
ATOM 768 O O . MET B 1 1 ? -10.906 -3.816 8.195 1 68.62 1 MET B O 1
ATOM 772 N N . ASN B 1 2 ? -9.406 -3.254 9.875 1 81.88 2 ASN B N 1
ATOM 773 C CA . ASN B 1 2 ? -10.406 -2.418 10.531 1 81.88 2 ASN B CA 1
ATOM 774 C C . ASN B 1 2 ? -10.266 -0.954 10.125 1 81.88 2 ASN B C 1
ATOM 776 O O . ASN B 1 2 ? -9.609 -0.173 10.82 1 81.88 2 ASN B O 1
ATOM 780 N N . LYS B 1 3 ? -10.875 -0.535 9.039 1 87.25 3 LYS B N 1
ATOM 781 C CA . LYS B 1 3 ? -10.727 0.776 8.414 1 87.25 3 LYS B CA 1
ATOM 782 C C . LYS B 1 3 ? -11.133 1.892 9.375 1 87.25 3 LYS B C 1
ATOM 784 O O . LYS B 1 3 ? -10.5 2.945 9.422 1 87.25 3 LYS B O 1
ATOM 789 N N . GLN B 1 4 ? -12.18 1.609 10.094 1 92.81 4 GLN B N 1
ATOM 790 C CA . GLN B 1 4 ? -12.688 2.627 11.008 1 92.81 4 GLN B CA 1
ATOM 791 C C . GLN B 1 4 ? -11.695 2.91 12.125 1 92.81 4 GLN B C 1
ATOM 793 O O . GLN B 1 4 ? -11.492 4.066 12.508 1 92.81 4 GLN B O 1
ATOM 798 N N . LYS B 1 5 ? -11.102 1.934 12.625 1 95.25 5 LYS B N 1
ATOM 799 C CA . LYS B 1 5 ? -10.117 2.113 13.695 1 95.25 5 LYS B CA 1
ATOM 800 C C . LYS B 1 5 ? -8.891 2.861 13.188 1 95.25 5 LYS B C 1
ATOM 802 O O . LYS B 1 5 ? -8.328 3.697 13.898 1 95.25 5 LYS B O 1
ATOM 807 N N . ILE B 1 6 ? -8.547 2.572 12.016 1 95.25 6 ILE B N 1
ATOM 808 C CA . ILE B 1 6 ? -7.395 3.252 11.43 1 95.25 6 ILE B CA 1
ATOM 809 C C . ILE B 1 6 ? -7.723 4.727 11.211 1 95.25 6 ILE B C 1
ATOM 811 O O . ILE B 1 6 ? -6.898 5.602 11.492 1 95.25 6 ILE B O 1
ATOM 815 N N . SER B 1 7 ? -8.875 4.922 10.734 1 96.62 7 SER B N 1
ATOM 816 C CA . SER B 1 7 ? -9.328 6.297 10.539 1 96.62 7 SER B CA 1
ATOM 817 C C . SER B 1 7 ? -9.305 7.078 11.844 1 96.62 7 SER B C 1
ATOM 819 O O . SER B 1 7 ? -8.867 8.234 11.875 1 96.62 7 SER B O 1
ATOM 821 N N . ASN B 1 8 ? -9.75 6.461 12.852 1 97.62 8 ASN B N 1
ATOM 822 C CA . ASN B 1 8 ? -9.719 7.09 14.164 1 97.62 8 ASN B CA 1
ATOM 823 C C . ASN B 1 8 ? -8.289 7.402 14.602 1 97.62 8 ASN B C 1
ATOM 825 O O . ASN B 1 8 ? -8.023 8.477 15.156 1 97.62 8 ASN B O 1
ATOM 829 N N . LEU B 1 9 ? -7.41 6.512 14.383 1 97.69 9 LEU B N 1
ATOM 830 C CA . LEU B 1 9 ? -6.012 6.707 14.742 1 97.69 9 LEU B CA 1
ATOM 831 C C . LEU B 1 9 ? -5.402 7.855 13.938 1 97.69 9 LEU B C 1
ATOM 833 O O . LEU B 1 9 ? -4.562 8.594 14.453 1 97.69 9 LEU B O 1
ATOM 837 N N . LEU B 1 10 ? -5.805 7.941 12.672 1 98.12 10 LEU B N 1
ATOM 838 C CA . LEU B 1 10 ? -5.348 9.062 11.859 1 98.12 10 LEU B CA 1
ATOM 839 C C . LEU B 1 10 ? -5.766 10.391 12.492 1 98.12 10 LEU B C 1
ATOM 841 O O . LEU B 1 10 ? -4.973 11.336 12.539 1 98.12 10 LEU B O 1
ATOM 845 N N . GLY B 1 11 ? -6.984 10.406 12.938 1 98.56 11 GLY B N 1
ATOM 846 C CA . GLY B 1 11 ? -7.449 11.594 13.633 1 98.56 11 GLY B CA 1
ATOM 847 C C . GLY B 1 11 ? -6.625 11.93 14.867 1 98.56 11 GLY B C 1
ATOM 848 O O . GLY B 1 11 ? -6.242 13.078 15.07 1 98.56 11 GLY B O 1
ATOM 849 N N . LEU B 1 12 ? -6.371 10.969 15.648 1 98.56 12 LEU B N 1
ATOM 850 C CA . LEU B 1 12 ? -5.566 11.156 16.859 1 98.56 12 LEU B CA 1
ATOM 851 C C . LEU B 1 12 ? -4.152 11.602 16.5 1 98.56 12 LEU B C 1
ATOM 853 O O . LEU B 1 12 ? -3.596 12.492 17.141 1 98.56 12 LEU B O 1
ATOM 857 N N . ALA B 1 13 ? -3.574 10.984 15.484 1 98.62 13 ALA B N 1
ATOM 858 C CA . ALA B 1 13 ? -2.242 11.359 15.016 1 98.62 13 ALA B CA 1
ATOM 859 C C . ALA B 1 13 ? -2.217 12.805 14.539 1 98.62 13 ALA B C 1
ATOM 861 O O . ALA B 1 13 ? -1.249 13.531 14.789 1 98.62 13 ALA B O 1
ATOM 862 N N . GLN B 1 14 ? -3.254 13.188 13.883 1 98.44 14 GLN B N 1
ATOM 863 C CA . GLN B 1 14 ? -3.373 14.57 13.43 1 98.44 14 GLN B CA 1
ATOM 864 C C . GLN B 1 14 ? -3.357 15.539 14.602 1 98.44 14 GLN B C 1
ATOM 866 O O . GLN B 1 14 ? -2.607 16.516 14.594 1 98.44 14 GLN B O 1
ATOM 871 N N . ARG B 1 15 ? -4.121 15.281 15.586 1 98.06 15 ARG B N 1
ATOM 872 C CA . ARG B 1 15 ? -4.199 16.141 16.766 1 98.06 15 ARG B CA 1
ATOM 873 C C . ARG B 1 15 ? -2.873 16.156 17.516 1 98.06 15 ARG B C 1
ATOM 875 O O . ARG B 1 15 ? -2.508 17.156 18.125 1 98.06 15 ARG B O 1
ATOM 882 N N . ALA B 1 16 ? -2.186 15.102 17.516 1 98.31 16 ALA B N 1
ATOM 883 C CA . ALA B 1 16 ? -0.908 14.969 18.203 1 98.31 16 ALA B CA 1
ATOM 884 C C . ALA B 1 16 ? 0.227 15.586 17.391 1 98.31 16 ALA B C 1
ATOM 886 O O . ALA B 1 16 ? 1.384 15.57 17.828 1 98.31 16 ALA B O 1
ATOM 887 N N . GLY B 1 17 ? -0.045 16.016 16.172 1 98.25 17 GLY B N 1
ATOM 888 C CA . GLY B 1 17 ? 0.971 16.625 15.328 1 98.25 17 GLY B CA 1
ATOM 889 C C . GLY B 1 17 ? 1.874 15.617 14.648 1 98.25 17 GLY B C 1
ATOM 890 O O . GLY B 1 17 ? 3.02 15.922 14.312 1 98.25 17 GLY B O 1
ATOM 891 N N . ARG B 1 18 ? 1.322 14.438 14.438 1 98.56 18 ARG B N 1
ATOM 892 C CA . ARG B 1 18 ? 2.137 13.352 13.891 1 98.56 18 ARG B CA 1
ATOM 893 C C . ARG B 1 18 ? 1.721 13.023 12.461 1 98.56 18 ARG B C 1
ATOM 895 O O . ARG B 1 18 ? 2 11.93 11.969 1 98.56 18 ARG B O 1
ATOM 902 N N . ILE B 1 19 ? 1.005 13.914 11.805 1 98.75 19 ILE B N 1
ATOM 903 C CA . ILE B 1 19 ? 0.62 13.789 10.406 1 98.75 19 ILE B CA 1
ATOM 904 C C . ILE B 1 19 ? 1.184 14.961 9.609 1 98.75 19 ILE B C 1
ATOM 906 O O . ILE B 1 19 ? 1.119 16.109 10.055 1 98.75 19 ILE B O 1
ATOM 910 N N . ILE B 1 20 ? 1.812 14.664 8.539 1 98.62 20 ILE B N 1
ATOM 911 C CA . ILE B 1 20 ? 2.123 15.625 7.492 1 98.62 20 ILE B CA 1
ATOM 912 C C . ILE B 1 20 ? 1.219 15.383 6.285 1 98.62 20 ILE B C 1
ATOM 914 O O . ILE B 1 20 ? 1.056 14.25 5.84 1 98.62 20 ILE B O 1
ATOM 918 N N . SER B 1 21 ? 0.562 16.438 5.824 1 97.19 21 SER B N 1
ATOM 919 C CA . SER B 1 21 ? -0.353 16.281 4.699 1 97.19 21 SER B CA 1
ATOM 920 C C . SER B 1 21 ? -0.099 17.328 3.629 1 97.19 21 SER B C 1
ATOM 922 O O . SER B 1 21 ? 0.54 18.344 3.896 1 97.19 21 SER B O 1
ATOM 924 N N . GLY B 1 22 ? -0.52 17.125 2.416 1 95.31 22 GLY B N 1
ATOM 925 C CA . GLY B 1 22 ? -0.214 17.922 1.242 1 95.31 22 GLY B CA 1
ATOM 926 C C . GLY B 1 22 ? 0.846 17.297 0.354 1 95.31 22 GLY B C 1
ATOM 927 O O . GLY B 1 22 ? 1.821 16.734 0.848 1 95.31 22 GLY B O 1
ATOM 928 N N . GLU B 1 23 ? 0.607 17.422 -0.877 1 96.62 23 GLU B N 1
ATOM 929 C CA . GLU B 1 23 ? 1.427 16.719 -1.859 1 96.62 23 GLU B CA 1
ATOM 930 C C . GLU B 1 23 ? 2.904 17.047 -1.687 1 96.62 23 GLU B C 1
ATOM 932 O O . GLU B 1 23 ? 3.729 16.156 -1.46 1 96.62 23 GLU B O 1
ATOM 937 N N . GLU B 1 24 ? 3.273 18.328 -1.741 1 97.75 24 GLU B N 1
ATOM 938 C CA . GLU B 1 24 ? 4.68 18.719 -1.679 1 97.75 24 GLU B CA 1
ATOM 939 C C . GLU B 1 24 ? 5.273 18.438 -0.303 1 97.75 24 GLU B C 1
ATOM 941 O O . GLU B 1 24 ? 6.434 18.031 -0.194 1 97.75 24 GLU B O 1
ATOM 946 N N . LEU B 1 25 ? 4.555 18.578 0.725 1 98.06 25 LEU B N 1
ATOM 947 C CA . LEU B 1 25 ? 5.023 18.359 2.09 1 98.06 25 LEU B CA 1
ATOM 948 C C . LEU B 1 25 ? 5.23 16.875 2.369 1 98.06 25 LEU B C 1
ATOM 950 O O . LEU B 1 25 ? 6.184 16.484 3.055 1 98.06 25 LEU B O 1
ATOM 954 N N . VAL B 1 26 ? 4.32 16.047 1.84 1 98.56 26 VAL B N 1
ATOM 955 C CA . VAL B 1 26 ? 4.484 14.602 2.004 1 98.56 26 VAL B CA 1
ATOM 956 C C . VAL B 1 26 ? 5.723 14.133 1.248 1 98.56 26 VAL B C 1
ATOM 958 O O . VAL B 1 26 ? 6.508 13.336 1.766 1 98.56 26 VAL B O 1
ATOM 961 N N . VAL B 1 27 ? 5.91 14.664 0.065 1 98.19 27 VAL B N 1
ATOM 962 C CA . VAL B 1 27 ? 7.094 14.328 -0.711 1 98.19 27 VAL B CA 1
ATOM 963 C C . VAL B 1 27 ? 8.352 14.688 0.078 1 98.19 27 VAL B C 1
ATOM 965 O O . VAL B 1 27 ? 9.273 13.875 0.196 1 98.19 27 VAL B O 1
ATOM 968 N N . LYS B 1 28 ? 8.359 15.836 0.638 1 98.69 28 LYS B N 1
ATOM 969 C CA . LYS B 1 28 ? 9.5 16.281 1.435 1 98.69 28 LYS B CA 1
ATOM 970 C C . LYS B 1 28 ? 9.688 15.391 2.662 1 98.69 28 LYS B C 1
ATOM 972 O O . LYS B 1 28 ? 10.82 15.055 3.023 1 98.69 28 LYS B O 1
ATOM 977 N N . ALA B 1 29 ? 8.609 15.047 3.32 1 98.56 29 ALA B N 1
ATOM 978 C CA . ALA B 1 29 ? 8.664 14.18 4.496 1 98.56 29 ALA B CA 1
ATOM 979 C C . ALA B 1 29 ? 9.25 12.812 4.145 1 98.56 29 ALA B C 1
ATOM 981 O O . ALA B 1 29 ? 10.008 12.234 4.93 1 98.56 29 ALA B O 1
ATOM 982 N N . ILE B 1 30 ? 8.891 12.266 2.984 1 97.31 30 ILE B N 1
ATOM 983 C CA . ILE B 1 30 ? 9.438 11 2.51 1 97.31 30 ILE B CA 1
ATOM 984 C C . ILE B 1 30 ? 10.938 11.141 2.271 1 97.31 30 ILE B C 1
ATOM 986 O O . ILE B 1 30 ? 11.727 10.336 2.77 1 97.31 30 ILE B O 1
ATOM 990 N N . GLN B 1 31 ? 11.273 12.242 1.647 1 97.62 31 GLN B N 1
ATOM 991 C CA . GLN B 1 31 ? 12.664 12.477 1.289 1 97.62 31 GLN B CA 1
ATOM 992 C C . GLN B 1 31 ? 13.531 12.664 2.533 1 97.62 31 GLN B C 1
ATOM 994 O O . GLN B 1 31 ? 14.68 12.227 2.564 1 97.62 31 GLN B O 1
ATOM 999 N N . ASP B 1 32 ? 12.906 13.211 3.545 1 97.75 32 ASP B N 1
ATOM 1000 C CA . ASP B 1 32 ? 13.641 13.531 4.766 1 97.75 32 ASP B CA 1
ATOM 1001 C C . ASP B 1 32 ? 13.656 12.336 5.723 1 97.75 32 ASP B C 1
ATOM 1003 O O . ASP B 1 32 ? 14.242 12.414 6.809 1 97.75 32 ASP B O 1
ATOM 1007 N N . GLY B 1 33 ? 12.961 11.336 5.402 1 96.06 33 GLY B N 1
ATOM 1008 C CA . GLY B 1 33 ? 12.93 10.156 6.254 1 96.06 33 GLY B CA 1
ATOM 1009 C C . GLY B 1 33 ? 11.984 10.297 7.434 1 96.06 33 GLY B C 1
ATOM 1010 O O . GLY B 1 33 ? 12.055 9.516 8.391 1 96.06 33 GLY B O 1
ATOM 1011 N N . LYS B 1 34 ? 11.156 11.25 7.293 1 97.88 34 LYS B N 1
ATOM 1012 C CA . LYS B 1 34 ? 10.227 11.5 8.391 1 97.88 34 LYS B CA 1
ATOM 1013 C C . LYS B 1 34 ? 8.961 10.664 8.242 1 97.88 34 LYS B C 1
ATOM 1015 O O . LYS B 1 34 ? 8.344 10.281 9.234 1 97.88 34 LYS B O 1
ATOM 1020 N N . ALA B 1 35 ? 8.539 10.336 7.043 1 97.38 35 ALA B N 1
ATOM 1021 C CA . ALA B 1 35 ? 7.34 9.547 6.785 1 97.38 35 ALA B CA 1
ATOM 1022 C C . ALA B 1 35 ? 7.578 8.07 7.102 1 97.38 35 ALA B C 1
ATOM 1024 O O . ALA B 1 35 ? 8.461 7.441 6.512 1 97.38 35 ALA B O 1
ATOM 1025 N N . LYS B 1 36 ? 6.805 7.562 8.016 1 94.94 36 LYS B N 1
ATOM 1026 C CA . LYS B 1 36 ? 6.93 6.156 8.383 1 94.94 36 LYS B CA 1
ATOM 1027 C C . LYS B 1 36 ? 5.898 5.305 7.648 1 94.94 36 LYS B C 1
ATOM 1029 O O . LYS B 1 36 ? 6.129 4.117 7.402 1 94.94 36 LYS B O 1
ATOM 1034 N N . LEU B 1 37 ? 4.828 5.875 7.305 1 95.19 37 LEU B N 1
ATOM 1035 C CA . LEU B 1 37 ? 3.723 5.27 6.57 1 95.19 37 LEU B CA 1
ATOM 1036 C C . LEU B 1 37 ? 2.938 6.324 5.801 1 95.19 37 LEU B C 1
ATOM 1038 O O . LEU B 1 37 ? 2.668 7.406 6.324 1 95.19 37 LEU B O 1
ATOM 1042 N N . VAL B 1 38 ? 2.637 6.023 4.578 1 96.81 38 VAL B N 1
ATOM 1043 C CA . VAL B 1 38 ? 1.903 6.984 3.762 1 96.81 38 VAL B CA 1
ATOM 1044 C C . VAL B 1 38 ? 0.532 6.418 3.402 1 96.81 38 VAL B C 1
ATOM 1046 O O . VAL B 1 38 ? 0.413 5.246 3.039 1 96.81 38 VAL B O 1
ATOM 1049 N N . PHE B 1 39 ? -0.454 7.156 3.619 1 96.44 39 PHE B N 1
ATOM 1050 C CA . PHE B 1 39 ? -1.789 6.883 3.104 1 96.44 39 PHE B CA 1
ATOM 1051 C C . PHE B 1 39 ? -2.07 7.719 1.86 1 96.44 39 PHE B C 1
ATOM 1053 O O . PHE B 1 39 ? -1.939 8.945 1.889 1 96.44 39 PHE B O 1
ATOM 1060 N N . LEU B 1 40 ? -2.367 7.074 0.805 1 95.12 40 LEU B N 1
ATOM 1061 C CA . LEU B 1 40 ? -2.717 7.699 -0.466 1 95.12 40 LEU B CA 1
ATOM 1062 C C . LEU B 1 40 ? -4.137 7.336 -0.878 1 95.12 40 LEU B C 1
ATOM 1064 O O . LEU B 1 40 ? -4.488 6.152 -0.941 1 95.12 40 LEU B O 1
ATOM 1068 N N . ALA B 1 41 ? -4.922 8.359 -1.111 1 94.56 41 ALA B N 1
ATOM 1069 C CA . ALA B 1 41 ? -6.293 8.102 -1.538 1 94.56 41 ALA B CA 1
ATOM 1070 C C . ALA B 1 41 ? -6.32 7.281 -2.822 1 94.56 41 ALA B C 1
ATOM 1072 O O . ALA B 1 41 ? -5.578 7.562 -3.766 1 94.56 41 ALA B O 1
ATOM 1073 N N . HIS B 1 42 ? -7.203 6.316 -2.836 1 89.19 42 HIS B N 1
ATOM 1074 C CA . HIS B 1 42 ? -7.27 5.461 -4.012 1 89.19 42 HIS B CA 1
ATOM 1075 C C . HIS B 1 42 ? -7.867 6.203 -5.203 1 89.19 42 HIS B C 1
ATOM 1077 O O . HIS B 1 42 ? -7.727 5.766 -6.348 1 89.19 42 HIS B O 1
ATOM 1083 N N . ASP B 1 43 ? -8.57 7.273 -4.91 1 89.69 43 ASP B N 1
ATOM 1084 C CA . ASP B 1 43 ? -9.188 8.055 -5.98 1 89.69 43 ASP B CA 1
ATOM 1085 C C . ASP B 1 43 ? -8.359 9.297 -6.297 1 89.69 43 ASP B C 1
ATOM 1087 O O . ASP B 1 43 ? -8.852 10.234 -6.934 1 89.69 43 ASP B O 1
ATOM 1091 N N . ALA B 1 44 ? -7.129 9.328 -5.824 1 92.5 44 ALA B N 1
ATOM 1092 C CA . ALA B 1 44 ? -6.211 10.414 -6.152 1 92.5 44 ALA B CA 1
ATOM 1093 C C . ALA B 1 44 ? -5.871 10.414 -7.641 1 92.5 44 ALA B C 1
ATOM 1095 O O . ALA B 1 44 ? -5.855 9.367 -8.281 1 92.5 44 ALA B O 1
ATOM 1096 N N . GLY B 1 45 ? -5.629 11.547 -8.211 1 89.94 45 GLY B N 1
ATOM 1097 C CA . GLY B 1 45 ? -5.262 11.664 -9.617 1 89.94 45 GLY B CA 1
ATOM 1098 C C . GLY B 1 45 ? -3.992 10.914 -9.961 1 89.94 45 GLY B C 1
ATOM 1099 O O . GLY B 1 45 ? -3.17 10.633 -9.086 1 89.94 45 GLY B O 1
ATOM 1100 N N . PRO B 1 46 ? -3.863 10.594 -11.188 1 87.31 46 PRO B N 1
ATOM 1101 C CA . PRO B 1 46 ? -2.738 9.766 -11.633 1 87.31 46 PRO B CA 1
ATOM 1102 C C . PRO B 1 46 ? -1.386 10.438 -11.391 1 87.31 46 PRO B C 1
ATOM 1104 O O . PRO B 1 46 ? -0.41 9.758 -11.062 1 87.31 46 PRO B O 1
ATOM 1107 N N . ASN B 1 47 ? -1.332 11.742 -11.562 1 89.25 47 ASN B N 1
ATOM 1108 C CA . ASN B 1 47 ? -0.068 12.445 -11.383 1 89.25 47 ASN B CA 1
ATOM 1109 C C . ASN B 1 47 ? 0.395 12.406 -9.93 1 89.25 47 ASN B C 1
ATOM 1111 O O . ASN B 1 47 ? 1.569 12.148 -9.656 1 89.25 47 ASN B O 1
ATOM 1115 N N . LEU B 1 48 ? -0.526 12.664 -9.008 1 92.31 48 LEU B N 1
ATOM 1116 C CA . LEU B 1 48 ? -0.211 12.586 -7.586 1 92.31 48 LEU B CA 1
ATOM 1117 C C . LEU B 1 48 ? 0.164 11.164 -7.188 1 92.31 48 LEU B C 1
ATOM 1119 O O . LEU B 1 48 ? 1.156 10.953 -6.488 1 92.31 48 LEU B O 1
ATOM 1123 N N . THR B 1 49 ? -0.632 10.234 -7.66 1 90.81 49 THR B N 1
ATOM 1124 C CA . THR B 1 49 ? -0.403 8.828 -7.367 1 90.81 49 THR B CA 1
ATOM 1125 C C . THR B 1 49 ? 0.986 8.398 -7.828 1 90.81 49 THR B C 1
ATOM 1127 O O . THR B 1 49 ? 1.741 7.789 -7.062 1 90.81 49 THR B O 1
ATOM 1130 N N . LYS B 1 50 ? 1.287 8.734 -8.953 1 86.75 50 LYS B N 1
ATOM 1131 C CA . LYS B 1 50 ? 2.588 8.359 -9.508 1 86.75 50 LYS B CA 1
ATOM 1132 C C . LYS B 1 50 ? 3.725 8.992 -8.711 1 86.75 50 LYS B C 1
ATOM 1134 O O . LYS B 1 50 ? 4.707 8.328 -8.383 1 86.75 50 LYS B O 1
ATOM 1139 N N . LYS B 1 51 ? 3.613 10.234 -8.477 1 93.06 51 LYS B N 1
ATOM 1140 C CA . LYS B 1 51 ? 4.656 10.969 -7.766 1 93.06 51 LYS B CA 1
ATOM 1141 C C . LYS B 1 51 ? 4.906 10.367 -6.387 1 93.06 51 LYS B C 1
ATOM 1143 O O . LYS B 1 51 ? 6.055 10.109 -6.016 1 93.06 51 LYS B O 1
ATOM 1148 N N . ILE B 1 52 ? 3.84 10.133 -5.652 1 94.25 52 ILE B N 1
ATOM 1149 C CA . ILE B 1 52 ? 3.947 9.586 -4.305 1 94.25 52 ILE B CA 1
ATOM 1150 C C . ILE B 1 52 ? 4.5 8.164 -4.367 1 94.25 52 ILE B C 1
ATOM 1152 O O . ILE B 1 52 ? 5.348 7.781 -3.553 1 94.25 52 ILE B O 1
ATOM 1156 N N . GLN B 1 53 ? 4.039 7.43 -5.34 1 89.94 53 GLN B N 1
ATOM 1157 C CA . GLN B 1 53 ? 4.52 6.059 -5.488 1 89.94 53 GLN B CA 1
ATOM 1158 C C . GLN B 1 53 ? 6.004 6.031 -5.832 1 89.94 53 GLN B C 1
ATOM 1160 O O . GLN B 1 53 ? 6.762 5.234 -5.273 1 89.94 53 GLN B O 1
ATOM 1165 N N . ASP B 1 54 ? 6.383 6.879 -6.715 1 89.56 54 ASP B N 1
ATOM 1166 C CA . ASP B 1 54 ? 7.785 6.938 -7.105 1 89.56 54 ASP B CA 1
ATOM 1167 C C . ASP B 1 54 ? 8.672 7.297 -5.918 1 89.56 54 ASP B C 1
ATOM 1169 O O . ASP B 1 54 ? 9.68 6.629 -5.664 1 89.56 54 ASP B O 1
ATOM 1173 N N . LYS B 1 55 ? 8.297 8.328 -5.191 1 94 55 LYS B N 1
ATOM 1174 C CA . LYS B 1 55 ? 9.102 8.789 -4.059 1 94 55 LYS B CA 1
ATOM 1175 C C . LYS B 1 55 ? 9.117 7.75 -2.939 1 94 55 LYS B C 1
ATOM 1177 O O . LYS B 1 55 ? 10.172 7.473 -2.359 1 94 55 LYS B O 1
ATOM 1182 N N . SER B 1 56 ? 8 7.168 -2.637 1 93.44 56 SER B N 1
ATOM 1183 C CA . SER B 1 56 ? 7.91 6.168 -1.578 1 93.44 56 SER B CA 1
ATOM 1184 C C . SER B 1 56 ? 8.727 4.93 -1.918 1 93.44 56 SER B C 1
ATOM 1186 O O . SER B 1 56 ? 9.336 4.316 -1.035 1 93.44 56 SER B O 1
ATOM 1188 N N . HIS B 1 57 ? 8.672 4.645 -3.182 1 86.5 57 HIS B N 1
ATOM 1189 C CA . HIS B 1 57 ? 9.461 3.508 -3.639 1 86.5 57 HIS B CA 1
ATOM 1190 C C . HIS B 1 57 ? 10.961 3.775 -3.484 1 86.5 57 HIS B C 1
ATOM 1192 O O . HIS B 1 57 ? 11.688 2.941 -2.949 1 86.5 57 HIS B O 1
ATOM 1198 N N . TYR B 1 58 ? 11.352 4.887 -3.938 1 88.06 58 TYR B N 1
ATOM 1199 C CA . TYR B 1 58 ? 12.766 5.246 -3.893 1 88.06 58 TYR B CA 1
ATOM 1200 C C . TYR B 1 58 ? 13.281 5.246 -2.461 1 88.06 58 TYR B C 1
ATOM 1202 O O . TYR B 1 58 ? 14.375 4.742 -2.189 1 88.06 58 TYR B O 1
ATOM 1210 N N . TYR B 1 59 ? 12.398 5.742 -1.602 1 91.88 59 TYR B N 1
ATOM 1211 C CA . TYR B 1 59 ? 12.836 5.906 -0.22 1 91.88 59 TYR B CA 1
ATOM 1212 C C . TYR B 1 59 ? 12.344 4.75 0.647 1 91.88 59 TYR B C 1
ATOM 1214 O O . TYR B 1 59 ? 12.508 4.773 1.87 1 91.88 59 TYR B O 1
ATOM 1222 N N . GLN B 1 60 ? 11.617 3.783 0.037 1 87.19 60 GLN B N 1
ATOM 1223 C CA . GLN B 1 60 ? 11.18 2.553 0.687 1 87.19 60 GLN B CA 1
ATOM 1224 C C . GLN B 1 60 ? 10.188 2.852 1.812 1 87.19 60 GLN B C 1
ATOM 1226 O O . GLN B 1 60 ? 10.344 2.354 2.928 1 87.19 60 GLN B O 1
ATOM 1231 N N . VAL B 1 61 ? 9.281 3.643 1.526 1 92.06 61 VAL B N 1
ATOM 1232 C CA . VAL B 1 61 ? 8.188 3.918 2.453 1 92.06 61 VAL B CA 1
ATOM 1233 C C . VAL B 1 61 ? 6.926 3.189 1.994 1 92.06 61 VAL B C 1
ATOM 1235 O O . VAL B 1 61 ? 6.59 3.201 0.807 1 92.06 61 VAL B O 1
ATOM 1238 N N . GLU B 1 62 ? 6.285 2.566 2.898 1 90.69 62 GLU B N 1
ATOM 1239 C CA . GLU B 1 62 ? 5.062 1.827 2.596 1 90.69 62 GLU B CA 1
ATOM 1240 C C . GLU B 1 62 ? 3.9 2.775 2.311 1 90.69 62 GLU B C 1
ATOM 1242 O O . GLU B 1 62 ? 3.736 3.787 2.996 1 90.69 62 GLU B O 1
ATOM 1247 N N . ILE B 1 63 ? 3.084 2.348 1.302 1 92.12 63 ILE B N 1
ATOM 1248 C CA . ILE B 1 63 ? 1.884 3.113 0.98 1 92.12 63 ILE B CA 1
ATOM 1249 C C . ILE B 1 63 ? 0.644 2.256 1.229 1 92.12 63 ILE B C 1
ATOM 1251 O O . ILE B 1 63 ? 0.62 1.072 0.883 1 92.12 63 ILE B O 1
ATOM 1255 N N . VAL B 1 64 ? -0.323 2.854 1.864 1 91.44 64 VAL B N 1
ATOM 1256 C CA . VAL B 1 64 ? -1.632 2.242 2.072 1 91.44 64 VAL B CA 1
ATOM 1257 C C . VAL B 1 64 ? -2.691 3.006 1.283 1 91.44 64 VAL B C 1
ATOM 1259 O O . VAL B 1 64 ? -2.807 4.227 1.408 1 91.44 64 VAL B O 1
ATOM 1262 N N . THR B 1 65 ? -3.547 2.318 0.475 1 91.31 65 THR B N 1
ATOM 1263 C CA . THR B 1 65 ? -4.453 2.998 -0.444 1 91.31 65 THR B CA 1
ATOM 1264 C C . THR B 1 65 ? -5.898 2.582 -0.184 1 91.31 65 THR B C 1
ATOM 1266 O O . THR B 1 65 ? -6.688 2.441 -1.121 1 91.31 65 THR B O 1
ATOM 1269 N N . VAL B 1 66 ? -6.355 2.443 1.009 1 88.88 66 VAL B N 1
ATOM 1270 C CA . VAL B 1 66 ? -7.66 1.863 1.309 1 88.88 66 VAL B CA 1
ATOM 1271 C C . VAL B 1 66 ? -8.688 2.975 1.52 1 88.88 66 VAL B C 1
ATOM 1273 O O . VAL B 1 66 ? -9.891 2.719 1.555 1 88.88 66 VAL B O 1
ATOM 1276 N N . PHE B 1 67 ? -8.219 4.176 1.624 1 93.31 67 PHE B N 1
ATOM 1277 C CA . PHE B 1 67 ? -9.133 5.281 1.896 1 93.31 67 PHE B CA 1
ATOM 1278 C C . PHE B 1 67 ? -9.352 6.121 0.645 1 93.31 67 PHE B C 1
ATOM 1280 O O . PHE B 1 67 ? -8.453 6.246 -0.192 1 93.31 67 PHE B O 1
ATOM 1287 N N . SER B 1 68 ? -10.562 6.676 0.534 1 92.88 68 SER B N 1
ATOM 1288 C CA . SER B 1 68 ? -10.805 7.723 -0.451 1 92.88 68 SER B CA 1
ATOM 1289 C C . SER B 1 68 ? -10.32 9.078 0.054 1 92.88 68 SER B C 1
ATOM 1291 O O . SER B 1 68 ? -10 9.227 1.234 1 92.88 68 SER B O 1
ATOM 1293 N N . THR B 1 69 ? -10.289 10.047 -0.918 1 96.62 69 THR B N 1
ATOM 1294 C CA . THR B 1 69 ? -9.992 11.43 -0.552 1 96.62 69 THR B CA 1
ATOM 1295 C C . THR B 1 69 ? -10.938 11.914 0.543 1 96.62 69 THR B C 1
ATOM 1297 O O . THR B 1 69 ? -10.5 12.531 1.517 1 96.62 69 THR B O 1
ATOM 1300 N N . LEU B 1 70 ? -12.203 11.594 0.383 1 97.19 70 LEU B N 1
ATOM 1301 C CA . LEU B 1 70 ? -13.203 12.023 1.355 1 97.19 70 LEU B CA 1
ATOM 1302 C C . LEU B 1 70 ? -12.93 11.406 2.723 1 97.19 70 LEU B C 1
ATOM 1304 O O . LEU B 1 70 ? -12.961 12.102 3.74 1 97.19 70 LEU B O 1
ATOM 1308 N N . GLU B 1 71 ? -12.625 10.172 2.807 1 96.44 71 GLU B N 1
ATOM 1309 C CA . GLU B 1 71 ? -12.367 9.469 4.062 1 96.44 71 GLU B CA 1
ATOM 1310 C C . GLU B 1 71 ? -11.125 10.016 4.754 1 96.44 71 GLU B C 1
ATOM 1312 O O . GLU B 1 71 ? -11.133 10.242 5.965 1 96.44 71 GLU B O 1
ATOM 1317 N N . LEU B 1 72 ? -10.047 10.227 4.004 1 97.81 72 LEU B N 1
ATOM 1318 C CA . LEU B 1 72 ? -8.828 10.797 4.574 1 97.81 72 LEU B CA 1
ATOM 1319 C C . LEU B 1 72 ? -9.094 12.195 5.121 1 97.81 72 LEU B C 1
ATOM 1321 O O . LEU B 1 72 ? -8.625 12.531 6.211 1 97.81 72 LEU B O 1
ATOM 1325 N N . SER B 1 73 ? -9.828 12.938 4.305 1 98.56 73 SER B N 1
ATOM 1326 C CA . SER B 1 73 ? -10.125 14.312 4.691 1 98.56 73 SER B CA 1
ATOM 1327 C C . SER B 1 73 ? -10.938 14.359 5.98 1 98.56 73 SER B C 1
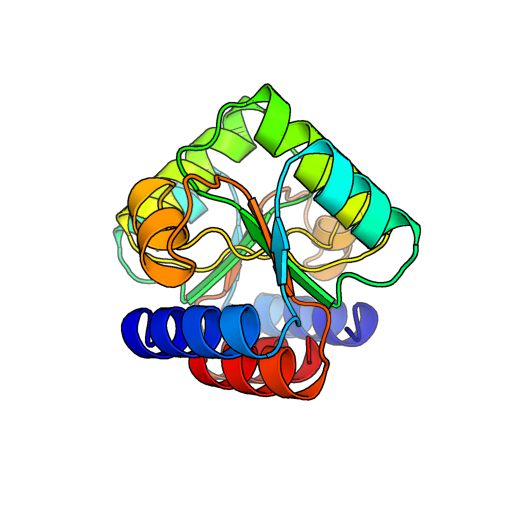ATOM 1329 O O . SER B 1 73 ? -10.688 15.203 6.848 1 98.56 73 SER B O 1
ATOM 1331 N N . ILE B 1 74 ? -11.859 13.484 6.098 1 98 74 ILE B N 1
ATOM 1332 C CA . ILE B 1 74 ? -12.672 13.406 7.305 1 98 74 ILE B CA 1
ATOM 1333 C C . ILE B 1 74 ? -11.805 13 8.492 1 98 74 ILE B C 1
ATOM 1335 O O . ILE B 1 74 ? -11.906 13.594 9.57 1 98 74 ILE B O 1
ATOM 1339 N N . ALA B 1 75 ? -10.977 12.039 8.312 1 98.06 75 ALA B N 1
ATOM 1340 C CA . ALA B 1 75 ? -10.133 11.508 9.383 1 98.06 75 ALA B CA 1
ATOM 1341 C C . ALA B 1 75 ? -9.25 12.594 9.984 1 98.06 75 ALA B C 1
ATOM 1343 O O . ALA B 1 75 ? -9.031 12.633 11.195 1 98.06 75 ALA B O 1
ATOM 1344 N N . VAL B 1 76 ? -8.797 13.531 9.109 1 98.25 76 VAL B N 1
ATOM 1345 C CA . VAL B 1 76 ? -7.809 14.477 9.625 1 98.25 76 VAL B CA 1
ATOM 1346 C C . VAL B 1 76 ? -8.43 15.867 9.727 1 98.25 76 VAL B C 1
ATOM 1348 O O . VAL B 1 76 ? -7.777 16.812 10.164 1 98.25 76 VAL B O 1
ATOM 1351 N N . GLY B 1 77 ? -9.648 16.016 9.297 1 97.5 77 GLY B N 1
ATOM 1352 C CA . GLY B 1 77 ? -10.367 17.281 9.453 1 97.5 77 GLY B CA 1
ATOM 1353 C C . GLY B 1 77 ? -9.938 18.344 8.461 1 97.5 77 GLY B C 1
ATOM 1354 O O . GLY B 1 77 ? -10.094 19.531 8.719 1 97.5 77 GLY B O 1
ATOM 1355 N N . LYS B 1 78 ? -9.305 18.047 7.34 1 96.81 78 LYS B N 1
ATOM 1356 C CA . LYS B 1 78 ? -8.852 18.906 6.258 1 96.81 78 LYS B CA 1
ATOM 1357 C C . LYS B 1 78 ? -8.875 18.188 4.918 1 96.81 78 LYS B C 1
ATOM 1359 O O . LYS B 1 78 ? -8.641 16.969 4.859 1 96.81 78 LYS B O 1
ATOM 1364 N N . SER B 1 79 ? -9.133 18.891 3.869 1 96.94 79 SER B N 1
ATOM 1365 C CA . SER B 1 79 ? -9.156 18.312 2.533 1 96.94 79 SER B CA 1
ATOM 1366 C C . SER B 1 79 ? -7.77 17.828 2.119 1 96.94 79 SER B C 1
ATOM 1368 O O . SER B 1 79 ? -6.883 18.625 1.838 1 96.94 79 SER B O 1
ATOM 1370 N N . ARG B 1 80 ? -7.547 16.469 2.117 1 97.81 80 ARG B N 1
ATOM 1371 C CA . ARG B 1 80 ? -6.246 15.898 1.794 1 97.81 80 ARG B CA 1
ATOM 1372 C C . ARG B 1 80 ? -6.402 14.594 1.026 1 97.81 80 ARG B C 1
ATOM 1374 O O . ARG B 1 80 ? -7.281 13.789 1.334 1 97.81 80 ARG B O 1
ATOM 1381 N N . LYS B 1 81 ? -5.477 14.414 0.059 1 97.31 81 LYS B N 1
ATOM 1382 C CA . LYS B 1 81 ? -5.477 13.195 -0.744 1 97.31 81 LYS B CA 1
ATOM 1383 C C . LYS B 1 81 ? -4.34 12.273 -0.33 1 97.31 81 LYS B C 1
ATOM 1385 O O . LYS B 1 81 ? -4.312 11.102 -0.718 1 97.31 81 LYS B O 1
ATOM 1390 N N . VAL B 1 82 ? -3.422 12.789 0.417 1 98.38 82 VAL B N 1
ATOM 1391 C CA . VAL B 1 82 ? -2.258 12.023 0.846 1 98.38 82 VAL B CA 1
ATOM 1392 C C . VAL B 1 82 ? -1.828 12.469 2.24 1 98.38 82 VAL B C 1
ATOM 1394 O O . VAL B 1 82 ? -1.902 13.656 2.568 1 98.38 82 VAL B O 1
ATOM 1397 N N . LEU B 1 83 ? -1.479 11.492 3.082 1 98.62 83 LEU B N 1
ATOM 1398 C CA . LEU B 1 83 ? -1.024 11.719 4.449 1 98.62 83 LEU B CA 1
ATOM 1399 C C . LEU B 1 83 ? 0.236 10.914 4.746 1 98.62 83 LEU B C 1
ATOM 1401 O O . LEU B 1 83 ? 0.334 9.742 4.367 1 98.62 83 LEU B O 1
ATOM 1405 N N . ALA B 1 84 ? 1.149 11.547 5.383 1 98.62 84 ALA B N 1
ATOM 1406 C CA . ALA B 1 84 ? 2.293 10.836 5.949 1 98.62 84 ALA B CA 1
ATOM 1407 C C . ALA B 1 84 ? 2.197 10.758 7.469 1 98.62 84 ALA B C 1
ATOM 1409 O O . ALA B 1 84 ? 2.025 11.781 8.141 1 98.62 84 ALA B O 1
ATOM 1410 N N . VAL B 1 85 ? 2.232 9.539 7.957 1 98.12 85 VAL B N 1
ATOM 1411 C CA . VAL B 1 85 ? 2.33 9.359 9.398 1 98.12 85 VAL B CA 1
ATOM 1412 C C . VAL B 1 85 ? 3.799 9.352 9.82 1 98.12 85 VAL B C 1
ATOM 1414 O O . VAL B 1 85 ? 4.605 8.594 9.273 1 98.12 85 VAL B O 1
ATOM 1417 N N . THR B 1 86 ? 4.168 10.18 10.828 1 98.19 86 THR B N 1
ATOM 1418 C CA . THR B 1 86 ? 5.578 10.398 11.117 1 98.19 86 THR B CA 1
ATOM 1419 C C . THR B 1 86 ? 5.98 9.695 12.406 1 98.19 86 THR B C 1
ATOM 1421 O O . THR B 1 86 ? 7.168 9.609 12.734 1 98.19 86 THR B O 1
ATOM 1424 N N . ASP B 1 87 ? 5.082 9.109 13.102 1 97.75 87 ASP B N 1
ATOM 1425 C CA . ASP B 1 87 ? 5.34 8.539 14.422 1 97.75 87 ASP B CA 1
ATOM 1426 C C . ASP B 1 87 ? 5.312 7.016 14.375 1 97.75 87 ASP B C 1
ATOM 1428 O O . ASP B 1 87 ? 4.348 6.422 13.891 1 97.75 87 ASP B O 1
ATOM 1432 N N . ALA B 1 88 ? 6.309 6.457 14.984 1 93.44 88 ALA B N 1
ATOM 1433 C CA . ALA B 1 88 ? 6.484 5.008 14.938 1 93.44 88 ALA B CA 1
ATOM 1434 C C . ALA B 1 88 ? 5.398 4.297 15.734 1 93.44 88 ALA B C 1
ATOM 1436 O O . ALA B 1 88 ? 4.945 3.215 15.352 1 93.44 88 ALA B O 1
ATOM 1437 N N . GLY B 1 89 ? 5.004 4.871 16.828 1 94.69 89 GLY B N 1
ATOM 1438 C CA . GLY B 1 89 ? 3.957 4.273 17.641 1 94.69 89 GLY B CA 1
ATOM 1439 C C . GLY B 1 89 ? 2.625 4.172 16.922 1 94.69 89 GLY B C 1
ATOM 1440 O O . GLY B 1 89 ? 2.002 3.109 16.906 1 94.69 89 GLY B O 1
ATOM 1441 N N . PHE B 1 90 ? 2.301 5.215 16.266 1 96.12 90 PHE B N 1
ATOM 1442 C CA . PHE B 1 90 ? 1.044 5.23 15.523 1 96.12 90 PHE B CA 1
ATOM 1443 C C . PHE B 1 90 ? 1.089 4.258 14.352 1 96.12 90 PHE B C 1
ATOM 1445 O O . PHE B 1 90 ? 0.134 3.514 14.125 1 96.12 90 PHE B O 1
ATOM 1452 N N . THR B 1 91 ? 2.166 4.27 13.625 1 93.62 91 THR B N 1
ATOM 1453 C CA . THR B 1 91 ? 2.232 3.412 12.445 1 93.62 91 THR B CA 1
ATOM 1454 C C . THR B 1 91 ? 2.221 1.939 12.844 1 93.62 91 THR B C 1
ATOM 1456 O O . THR B 1 91 ? 1.642 1.105 12.141 1 93.62 91 THR B O 1
ATOM 1459 N N . LYS B 1 92 ? 2.889 1.634 13.961 1 90.06 92 LYS B N 1
ATOM 1460 C CA . LYS B 1 92 ? 2.867 0.26 14.453 1 90.06 92 LYS B CA 1
ATOM 1461 C C . LYS B 1 92 ? 1.444 -0.192 14.766 1 90.06 92 LYS B C 1
ATOM 1463 O O . LYS B 1 92 ? 1.038 -1.292 14.383 1 90.06 92 LYS B O 1
ATOM 1468 N N . LYS B 1 93 ? 0.762 0.592 15.383 1 91.31 93 LYS B N 1
ATOM 1469 C CA . LYS B 1 93 ? -0.62 0.279 15.734 1 91.31 93 LYS B CA 1
ATOM 1470 C C . LYS B 1 93 ? -1.493 0.168 14.484 1 91.31 93 LYS B C 1
ATOM 1472 O O . LYS B 1 93 ? -2.324 -0.735 14.383 1 91.31 93 LYS B O 1
ATOM 1477 N N . MET B 1 94 ? -1.345 1.015 13.508 1 91.25 94 MET B N 1
ATOM 1478 C CA . MET B 1 94 ? -2.127 0.988 12.281 1 91.25 94 MET B CA 1
ATOM 1479 C C . MET B 1 94 ? -1.846 -0.283 11.484 1 91.25 94 MET B C 1
ATOM 1481 O O . MET B 1 94 ? -2.768 -0.905 10.953 1 91.25 94 MET B O 1
ATOM 1485 N N . ARG B 1 95 ? -0.63 -0.546 11.43 1 86.31 95 ARG B N 1
ATOM 1486 C CA . ARG B 1 95 ? -0.256 -1.764 10.719 1 86.31 95 ARG B CA 1
ATOM 1487 C C . ARG B 1 95 ? -0.9 -2.99 11.352 1 86.31 95 ARG B C 1
ATOM 1489 O O . ARG B 1 95 ? -1.334 -3.906 10.648 1 86.31 95 ARG B O 1
ATOM 1496 N N . SER B 1 96 ? -0.898 -3.07 12.703 1 84.69 96 SER B N 1
ATOM 1497 C CA . SER B 1 96 ? -1.466 -4.215 13.406 1 84.69 96 SER B CA 1
ATOM 1498 C C . SER B 1 96 ? -2.957 -4.355 13.117 1 84.69 96 SER B C 1
ATOM 1500 O O . SER B 1 96 ? -3.504 -5.461 13.172 1 84.69 96 SER B O 1
ATOM 1502 N N . LEU B 1 97 ? -3.59 -3.27 12.773 1 83.5 97 LEU B N 1
ATOM 1503 C CA . LEU B 1 97 ? -5.027 -3.266 12.523 1 83.5 97 LEU B CA 1
ATOM 1504 C C . LEU B 1 97 ? -5.32 -3.65 11.078 1 83.5 97 LEU B C 1
ATOM 1506 O O . LEU B 1 97 ? -6.469 -3.938 10.727 1 83.5 97 LEU B O 1
ATOM 1510 N N . MET B 1 98 ? -4.332 -3.607 10.258 1 75.88 98 MET B N 1
ATOM 1511 C CA . MET B 1 98 ? -4.512 -3.988 8.859 1 75.88 98 MET B CA 1
ATOM 1512 C C . MET B 1 98 ? -4.375 -5.496 8.688 1 75.88 98 MET B C 1
ATOM 1514 O O . MET B 1 98 ? -4.609 -6.023 7.598 1 75.88 98 MET B O 1
ATOM 1518 N N . GLU B 1 99 ? -4.078 -6.305 9.672 1 64.25 99 GLU B N 1
ATOM 1519 C CA . GLU B 1 99 ? -3.934 -7.758 9.688 1 64.25 99 GLU B CA 1
ATOM 1520 C C . GLU B 1 99 ? -5.285 -8.445 9.828 1 64.25 99 GLU B C 1
ATOM 1522 O O . GLU B 1 99 ? -6.199 -7.914 10.461 1 64.25 99 GLU B O 1
#

Organism: Streptococcus pneumoniae serotype 4 (strain ATCC BAA-334 / TIGR4) (NCBI:txid170187)

Secondary structure (DSSP, 8-state):
--HHHHHHHHHHHHHTT-EEESHHHHHHHHHTT--SEEEE-TTS-HHHHHHHHHHHHHTT--EE--S-HHHHHHHHTS--SEEEE--HHHHHHHHHHT-/--HHHHHHHHHHHHHTT-EEESHHHHHHHHHTT--SEEEE-TTS-HHHHHHHHHHHHHTT--EE--S-HHHHHHHHTS--SEEEE--HHHHHHHHHHT-

Radius of gyration: 15.38 Å; Cα contacts (8 Å, |Δi|>4): 387; chains: 2; bounding box: 28×42×35 Å

Solvent-accessible surface area (backbone atoms only — not comparable to full-atom values): 9915 Å² total; per-residue (Å²): 94,49,63,68,60,41,38,50,48,44,28,53,32,40,76,71,66,31,50,41,60,43,74,71,53,30,51,48,31,43,75,69,65,43,35,64,33,30,41,37,22,45,74,46,54,69,69,60,48,48,52,52,38,47,52,24,32,75,62,62,31,47,45,39,32,62,39,41,36,67,54,45,11,61,29,57,71,46,94,34,50,39,40,18,34,49,40,68,70,60,47,42,53,44,46,63,40,57,85,94,51,64,68,60,43,37,51,49,44,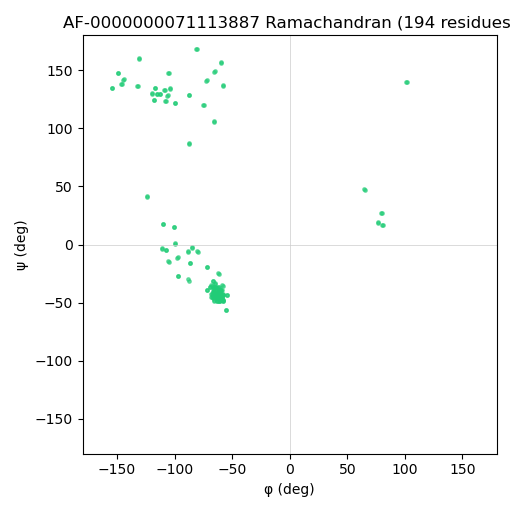28,53,32,41,76,72,67,32,51,42,59,42,74,71,53,30,52,48,30,43,74,68,64,44,34,63,34,31,40,37,21,45,73,46,53,69,69,60,47,47,51,53,38,47,51,24,32,76,64,61,30,48,42,40,33,61,39,40,36,67,55,46,11,60,30,56,72,47,94,36,49,40,39,19,34,51,41,68,70,59,47,39,53,44,45,64,39,57,83

Foldseek 3Di:
DPLVVLLQLLQVLLVVVQKDFDQVRVLVCLVVVQFQEKEAELPDDPVSVVSNVVSCVVSVHYYDHPHHQVSNCVSNVHRGRMMGGRDPVSVVVSVVVVD/DPLVVLLQLLQVLLVVVQKDFDQVRVLVCLVVVQFQEKEAELPDDPVSVVSNVVSCVVSVHYYDHPHHQVSNCVSNVHRGRMMGGRDPVSVVVSVVVVD

Nearest PDB structures (foldseek):
  3on1-assembly1_A  TM=9.475E-01  e=2.397E-11  Halalkalibacterium halodurans C-125
  3v7q-assembly3_C  TM=9.664E-01  e=5.360E-11  Bacillus subtilis
  3v7e-assembly1_A  TM=9.223E-01  e=5.461E-06  Bacillus subtilis
  8tpu-assembly1_A6  TM=8.646E-01  e=6.244E-06  Plasmodium falciparum 3D7
  7qep-assembly1_C2  TM=8.172E-01  e=3.337E-05  Encephalitozoon cuniculi GB-M1

pLDDT: mean 93.77, std 5.95, range [64.25, 98.75]

InterPro domains:
  IPR004038 Ribosomal protein eL8/eL30/eS12/Gadd45 [PF01248] (5-93)
  IPR029064 Ribosomal protein eL30-like superfamily [G3DSA:3.30.1330.30] (1-99)
  IPR029064 Ribosomal protein eL30-like superfamily [SSF55315] (4-98)
  IPR039109 Large ribosomal subunit protein eL30-like [PTHR11449] (3-96)

Sequence (198 aa):
MNKQKISNLLGLAQRAGRIISGEELVVKAIQDGKAKLVFLAHDAGPNLTKKIQDKSHYYQVEIVTVFSTLELSIAVGKSRKVLAVTDAGFTKKMRSLMEMNKQKISNLLGLAQRAGRIISGEELVVKAIQDGKAKLVFLAHDAGPNLTKKIQDKSHYYQVEIVTVFSTLELSIAVGKSRKVLAVTDAGFTKKMRSLME